Protein AF-A0A6A6YNK9-F1 (afdb_monomer)

Nearest PDB structures (foldseek):
  1wub-assembly1_A  TM=4.002E-01  e=3.371E+00  Thermus thermophilus

Foldseek 3Di:
DDDDDDDDDDDDDDDDDDDPPPVPPPPVDPDPPPDCPPPVVLVDDDDDDDDDDDDDPDDLQVVLVVVQPQQCCCVPPPQFVGKAQPDWFAADPVRDITRQKMKTWGDDPPDIDIFIWGWAWQHQVQPNPNKTKIKIWGAPEDDPDDCSRRVRSCVPVVDDDDPPPPPPPPVPPNTDMDMDIGHDDDDDPDPPDDPDDPPPDDDDDD

Mean predicted aligned error: 15.71 Å

pLDDT: mean 76.27, std 21.18, range [24.28, 98.06]

Solvent-accessible surface area (backbone atoms only — not comparable to full-atom values): 13699 Å² total; per-residue (Å²): 138,88,86,86,82,85,84,84,85,80,85,78,80,81,78,83,77,83,78,78,79,72,81,78,77,78,75,88,65,85,69,93,76,72,71,68,86,45,85,79,55,64,80,70,64,74,84,86,84,86,88,86,88,84,89,70,102,62,60,40,67,57,53,42,52,57,69,60,41,50,56,56,39,40,79,75,43,85,48,33,74,38,32,44,67,79,37,67,29,47,56,42,101,82,69,49,66,43,49,31,25,33,41,41,30,39,44,58,97,92,46,74,49,76,46,66,31,42,34,47,63,33,56,60,57,50,89,79,61,59,37,21,34,46,36,37,26,20,67,79,39,71,83,90,70,59,66,85,66,37,44,34,62,48,64,69,70,80,61,74,80,85,72,81,73,85,67,81,78,77,75,78,64,56,65,36,78,48,75,49,78,34,56,79,78,88,81,76,72,64,92,89,66,77,91,70,81,82,81,76,84,77,88,79,85,135

Secondary structure (DSSP, 8-state):
---PPPPPPPP-PPPPPPP--------SS--TT----STTTGGG-PPP--------SS-HHHHHHHHH-GGGHHHHSTTEEEEEEEEEPPP-TTS---EEEEEEEEEETTEEEEEEEEEEEE-TTGGG---EEEEEEEET----S-TTTSHHHHGGGSSS----------SS-SEEEEEEEE------PPTT--------------

Sequence (206 aa):
MKPLRPPPSVLRARLPHPHHLRNQRRTFLPNPFTHPSSPLAAAHAKPATLTVSRILPYAHTDLFNLIADVPSYAQFLPYCQSSTVTKWSAEDAHGKRWPSEATLVVGFGGVREGFQSKVYCVAPGAGNTGVGIVEAVSGKSRTRLGAELIRHHLWDSTSKTTPEVVEGDSGLLTHLLTRWTLRPFM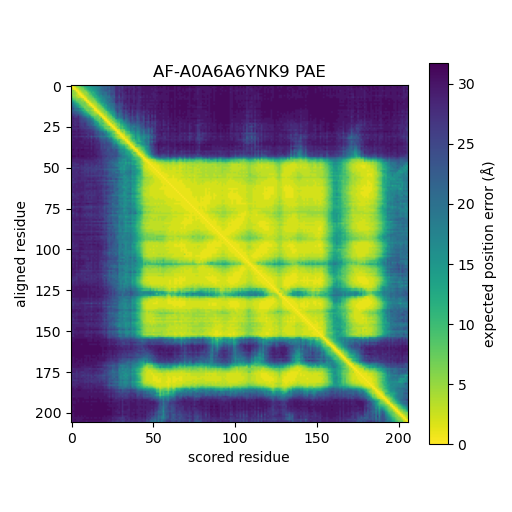FKPPPGKVPGRLLGVFWAEF

Structure (mmCIF, N/CA/C/O backbone):
data_AF-A0A6A6YNK9-F1
#
_entry.id   AF-A0A6A6YNK9-F1
#
loop_
_atom_site.group_PDB
_atom_site.id
_atom_site.type_symbol
_atom_site.label_atom_id
_atom_site.label_alt_id
_atom_site.label_comp_id
_atom_site.label_asym_id
_atom_site.label_entity_id
_atom_site.label_seq_id
_atom_site.pdbx_PDB_ins_code
_atom_site.Cartn_x
_atom_site.Cartn_y
_atom_site.Cartn_z
_atom_site.occupancy
_atom_site.B_iso_or_equiv
_atom_site.auth_seq_id
_atom_site.auth_comp_id
_atom_site.auth_asym_id
_atom_site.auth_atom_id
_atom_site.pdbx_PDB_model_num
ATOM 1 N N . MET A 1 1 ? 14.636 -53.039 98.069 1.00 45.59 1 MET A N 1
ATOM 2 C CA . MET A 1 1 ? 14.827 -51.595 97.802 1.00 45.59 1 MET A CA 1
ATOM 3 C C . MET A 1 1 ? 15.584 -51.446 96.484 1.00 45.59 1 MET A C 1
ATOM 5 O O . MET A 1 1 ? 16.687 -51.961 96.387 1.00 45.59 1 MET A O 1
ATOM 9 N N . LYS A 1 2 ? 14.971 -50.856 95.448 1.00 48.66 2 LYS A N 1
ATOM 10 C CA . LYS A 1 2 ? 15.631 -50.536 94.163 1.00 48.66 2 LYS A CA 1
ATOM 11 C C . LYS A 1 2 ? 16.248 -49.136 94.242 1.00 48.66 2 LYS A C 1
ATOM 13 O O . LYS A 1 2 ? 15.599 -48.247 94.786 1.00 48.66 2 LYS A O 1
ATOM 18 N N . PRO A 1 3 ? 17.390 -48.916 93.578 1.00 55.00 3 PRO A N 1
ATOM 19 C CA . PRO A 1 3 ? 17.515 -47.715 92.761 1.00 55.00 3 PRO A CA 1
ATOM 20 C C . PRO A 1 3 ? 17.849 -48.038 91.297 1.00 55.00 3 PRO A C 1
ATOM 22 O O . PRO A 1 3 ? 18.666 -48.901 90.981 1.00 55.00 3 PRO A O 1
ATOM 25 N N . LEU A 1 4 ? 17.148 -47.329 90.414 1.00 52.66 4 LEU A N 1
ATOM 26 C CA . LEU A 1 4 ? 17.216 -47.376 88.954 1.00 52.66 4 LEU A CA 1
ATOM 27 C C . LEU A 1 4 ? 18.421 -46.562 88.452 1.00 52.66 4 LEU A C 1
ATOM 29 O O . LEU A 1 4 ? 18.641 -45.448 88.922 1.00 52.66 4 LEU A O 1
ATOM 33 N N . ARG A 1 5 ? 19.166 -47.085 87.468 1.00 56.09 5 ARG A N 1
ATOM 34 C CA . ARG A 1 5 ? 20.152 -46.315 86.685 1.00 56.09 5 ARG A CA 1
ATOM 35 C C . ARG A 1 5 ? 19.554 -45.911 85.327 1.00 56.09 5 ARG A C 1
ATOM 37 O O . ARG A 1 5 ? 18.853 -46.732 84.734 1.00 56.09 5 ARG A O 1
ATOM 44 N N . PRO A 1 6 ? 19.819 -44.688 84.834 1.00 64.12 6 PRO A N 1
ATOM 45 C CA . PRO A 1 6 ? 19.252 -44.178 83.586 1.00 64.12 6 PRO A CA 1
ATOM 46 C C . PRO A 1 6 ? 19.991 -44.707 82.338 1.00 64.12 6 PRO A C 1
ATOM 48 O O . PRO A 1 6 ? 21.185 -45.009 82.423 1.00 64.12 6 PRO A O 1
ATOM 51 N N . PRO A 1 7 ? 19.318 -44.793 81.174 1.00 63.59 7 PRO A N 1
ATOM 52 C CA . PRO A 1 7 ? 19.962 -45.115 79.901 1.00 63.59 7 PRO A CA 1
ATOM 53 C C . PRO A 1 7 ? 20.705 -43.898 79.303 1.00 63.59 7 PRO A C 1
ATOM 55 O O . PRO A 1 7 ? 20.295 -42.758 79.537 1.00 63.59 7 PRO A O 1
ATOM 58 N N . PRO A 1 8 ? 21.781 -44.109 78.517 1.00 52.12 8 PRO A N 1
ATOM 59 C CA . PRO A 1 8 ? 22.530 -43.031 77.876 1.00 52.12 8 PRO A CA 1
ATOM 60 C C . PRO A 1 8 ? 21.852 -42.471 76.613 1.00 52.12 8 PRO A C 1
ATOM 62 O O . PRO A 1 8 ? 21.123 -43.155 75.896 1.00 52.12 8 PRO A O 1
ATOM 65 N N . SER A 1 9 ? 22.149 -41.193 76.368 1.00 57.72 9 SER A N 1
ATOM 66 C CA . SER A 1 9 ? 21.631 -40.302 75.329 1.00 57.72 9 SER A CA 1
ATOM 67 C C . SER A 1 9 ? 21.761 -40.818 73.895 1.00 57.72 9 SER A C 1
ATOM 69 O O . SER A 1 9 ? 22.842 -41.195 73.447 1.00 57.72 9 SER A O 1
ATOM 71 N N . VAL A 1 10 ? 20.673 -40.703 73.130 1.00 58.31 10 VAL A N 1
ATOM 72 C CA . VAL A 1 10 ? 20.663 -40.929 71.680 1.00 58.31 10 VAL A CA 1
ATOM 73 C C . VAL A 1 10 ? 21.010 -39.619 70.964 1.00 58.31 10 VAL A C 1
ATOM 75 O O . VAL A 1 10 ? 20.322 -38.608 71.118 1.00 58.31 10 VAL A O 1
ATOM 78 N N . LEU A 1 11 ? 22.087 -39.633 70.177 1.00 57.97 11 LEU A N 1
ATOM 79 C CA . LEU A 1 11 ? 22.481 -38.540 69.288 1.00 57.97 11 LEU A CA 1
ATOM 80 C C . LEU A 1 11 ? 21.433 -38.364 68.179 1.00 57.97 11 LEU A C 1
ATOM 82 O O . LEU A 1 11 ? 21.187 -39.257 67.370 1.00 57.97 11 LEU A O 1
ATOM 86 N N . ARG A 1 12 ? 20.809 -37.186 68.152 1.00 56.50 12 ARG A N 1
ATOM 87 C CA . ARG A 1 12 ? 19.776 -36.796 67.189 1.00 56.50 12 ARG A CA 1
ATOM 88 C C . ARG A 1 12 ? 20.432 -36.457 65.845 1.00 56.50 12 ARG A C 1
ATOM 90 O O . ARG A 1 12 ? 21.088 -35.424 65.720 1.00 56.50 12 ARG A O 1
ATOM 97 N N . ALA A 1 13 ? 20.255 -37.316 64.843 1.00 50.28 13 ALA A N 1
ATOM 98 C CA . ALA A 1 13 ? 20.666 -37.035 63.469 1.00 50.28 13 ALA A CA 1
ATOM 99 C C . ALA A 1 13 ? 19.871 -35.835 62.917 1.00 50.28 13 ALA A C 1
ATOM 101 O O . ALA A 1 13 ? 18.639 -35.810 62.972 1.00 50.28 13 ALA A O 1
ATOM 102 N N . ARG A 1 14 ? 20.579 -34.813 62.422 1.00 54.66 14 ARG A N 1
ATOM 103 C CA . ARG A 1 14 ? 19.974 -33.640 61.779 1.00 54.66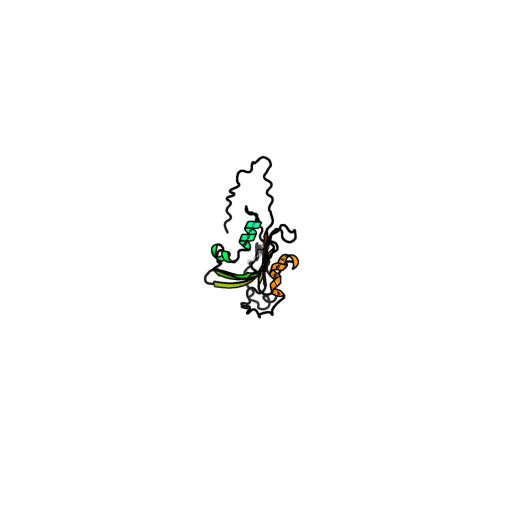 14 ARG A CA 1
ATOM 104 C C . ARG A 1 14 ? 19.522 -34.017 60.367 1.00 54.66 14 ARG A C 1
ATOM 106 O O . ARG A 1 14 ? 20.332 -34.460 59.561 1.00 54.66 14 ARG A O 1
ATOM 113 N N . LEU A 1 15 ? 18.236 -33.816 60.086 1.00 57.22 15 LEU A N 1
ATOM 114 C CA . LEU A 1 15 ? 17.656 -33.948 58.749 1.00 57.22 15 LEU A CA 1
ATOM 115 C C . LEU A 1 15 ? 18.246 -32.888 57.793 1.00 57.22 15 LEU A C 1
ATOM 117 O O . LEU A 1 15 ? 18.417 -31.735 58.205 1.00 57.22 15 LEU A O 1
ATOM 121 N N . PRO A 1 16 ? 18.547 -33.240 56.530 1.00 51.41 16 PRO A N 1
ATOM 122 C CA . PRO A 1 16 ? 18.954 -32.274 55.520 1.00 51.41 16 PRO A CA 1
ATOM 123 C C . PRO A 1 16 ? 17.784 -31.353 55.148 1.00 51.41 16 PRO A C 1
ATOM 125 O O . PRO A 1 16 ? 16.628 -31.766 55.071 1.00 51.41 16 PRO A O 1
ATOM 128 N N . HIS A 1 17 ? 18.112 -30.077 54.955 1.00 55.06 17 HIS A N 1
ATOM 129 C CA . HIS A 1 17 ? 17.168 -29.010 54.646 1.00 55.06 17 HIS A CA 1
ATOM 130 C C . HIS A 1 17 ? 16.515 -29.240 53.272 1.00 55.06 17 HIS A C 1
ATOM 132 O O . HIS A 1 17 ? 17.202 -29.679 52.346 1.00 55.06 17 HIS A O 1
ATOM 138 N N . PRO A 1 18 ? 15.224 -28.909 53.090 1.00 52.62 18 PRO A N 1
ATOM 139 C CA . PRO A 1 18 ? 14.593 -28.992 51.785 1.00 52.62 18 PRO A CA 1
ATOM 140 C C . PRO A 1 18 ? 15.226 -27.954 50.856 1.00 52.62 18 PRO A C 1
ATOM 142 O O . PRO A 1 18 ? 15.185 -26.748 51.106 1.00 52.62 18 PRO A O 1
ATOM 145 N N . HIS A 1 19 ? 15.823 -28.436 49.770 1.00 48.56 19 HIS A N 1
ATOM 146 C CA . HIS A 1 19 ? 16.243 -27.592 48.667 1.00 48.56 19 HIS A CA 1
ATOM 147 C C . HIS A 1 19 ? 15.011 -26.878 48.109 1.00 48.56 19 HIS A C 1
ATOM 149 O O . HIS A 1 19 ? 14.066 -27.508 47.636 1.00 48.56 19 HIS A O 1
ATOM 155 N N . HIS A 1 20 ? 15.029 -25.550 48.185 1.00 51.72 20 HIS A N 1
ATOM 156 C CA . HIS A 1 20 ? 14.080 -24.679 47.511 1.00 51.72 20 HIS A CA 1
ATOM 157 C C . HIS A 1 20 ? 14.045 -25.068 46.025 1.00 51.72 20 HIS A C 1
ATOM 159 O O . HIS A 1 20 ? 14.985 -24.776 45.282 1.00 51.72 20 HIS A O 1
ATOM 165 N N . LEU A 1 21 ? 12.965 -25.715 45.578 1.00 55.12 21 LEU A N 1
ATOM 166 C CA . LEU A 1 21 ? 12.641 -25.815 44.160 1.00 55.12 21 LEU A CA 1
ATOM 167 C C . LEU A 1 21 ? 12.322 -24.398 43.689 1.00 55.12 21 LEU A C 1
ATOM 169 O O . LEU A 1 21 ? 11.188 -23.923 43.736 1.00 55.12 21 LEU A O 1
ATOM 173 N N . ARG A 1 22 ? 13.370 -23.671 43.304 1.00 55.19 22 ARG A N 1
ATOM 174 C CA . ARG A 1 22 ? 13.259 -22.385 42.637 1.00 55.19 22 ARG A CA 1
ATOM 175 C C . ARG A 1 22 ? 12.597 -22.696 41.303 1.00 55.19 22 ARG A C 1
ATOM 177 O O . ARG A 1 22 ? 13.242 -23.229 40.406 1.00 55.19 22 ARG A O 1
ATOM 184 N N . ASN A 1 23 ? 11.293 -22.449 41.219 1.00 54.12 23 ASN A N 1
ATOM 185 C CA . ASN A 1 23 ? 10.522 -22.614 39.998 1.00 54.12 23 ASN A CA 1
ATOM 186 C C . ASN A 1 23 ? 11.104 -21.658 38.947 1.00 54.12 23 ASN A C 1
ATOM 188 O O . ASN A 1 23 ? 10.768 -20.474 38.896 1.00 54.12 23 ASN A O 1
ATOM 192 N N . GLN A 1 24 ? 12.071 -22.150 38.174 1.00 62.06 24 GLN A N 1
ATOM 193 C CA . GLN A 1 24 ? 12.705 -21.411 37.100 1.00 62.06 24 GLN A CA 1
ATOM 194 C C . GLN A 1 24 ? 11.732 -21.402 35.927 1.00 62.06 24 GLN A C 1
ATOM 196 O O . GLN A 1 24 ? 11.819 -22.193 34.990 1.00 62.06 24 GLN A O 1
ATOM 201 N N . ARG A 1 25 ? 10.767 -20.489 35.999 1.00 56.62 25 ARG A N 1
ATOM 202 C CA . ARG A 1 25 ? 9.815 -20.238 34.928 1.00 56.62 25 ARG A CA 1
ATOM 203 C C . ARG A 1 25 ? 10.559 -19.524 33.797 1.00 56.62 25 ARG A C 1
ATOM 205 O O . ARG A 1 25 ? 10.678 -18.304 33.794 1.00 56.62 25 ARG A O 1
ATOM 212 N N . ARG A 1 26 ? 11.120 -20.290 32.856 1.00 59.00 26 ARG A N 1
ATOM 213 C CA . ARG A 1 26 ? 11.655 -19.744 31.601 1.00 59.00 26 ARG A CA 1
ATOM 214 C C . ARG A 1 26 ? 10.487 -19.210 30.771 1.00 59.00 26 ARG A C 1
ATOM 216 O O . ARG A 1 26 ? 9.765 -19.975 30.140 1.00 59.00 26 ARG A O 1
ATOM 223 N N . THR A 1 27 ? 10.283 -17.899 30.787 1.00 52.38 27 THR A N 1
ATOM 224 C CA . THR A 1 27 ? 9.368 -17.207 29.874 1.00 52.38 27 THR A CA 1
ATOM 225 C C . THR A 1 27 ? 10.018 -17.158 28.494 1.00 52.38 27 THR A C 1
ATOM 227 O O . THR A 1 27 ? 10.878 -16.317 28.248 1.00 52.38 27 THR A O 1
ATOM 230 N N . PHE A 1 28 ? 9.667 -18.100 27.617 1.00 63.03 28 PHE A N 1
ATOM 231 C CA . PHE A 1 28 ? 10.292 -18.213 26.296 1.00 63.03 28 PHE A CA 1
ATOM 232 C C . PHE A 1 28 ? 9.816 -17.179 25.267 1.00 63.03 28 PHE A C 1
ATOM 234 O O . PHE A 1 28 ? 10.494 -17.022 24.264 1.00 63.03 28 PHE A O 1
ATOM 241 N N . LEU A 1 29 ? 8.746 -16.419 25.522 1.00 55.97 29 LEU A N 1
ATOM 242 C CA . LEU A 1 29 ? 8.379 -15.203 24.782 1.00 55.97 29 LEU A CA 1
ATOM 243 C C . LEU A 1 29 ? 7.616 -14.261 25.740 1.00 55.97 29 LEU A C 1
ATOM 245 O O . LEU A 1 29 ? 6.785 -14.755 26.510 1.00 55.97 29 LEU A O 1
ATOM 249 N N . PRO A 1 30 ? 7.872 -12.938 25.754 1.00 54.69 30 PRO A N 1
ATOM 250 C CA . PRO A 1 30 ? 7.045 -12.001 26.509 1.00 54.69 30 PRO A CA 1
ATOM 251 C C . PRO A 1 30 ? 5.648 -11.917 25.878 1.00 54.69 30 PRO A C 1
ATOM 253 O O . PRO A 1 30 ? 5.509 -11.838 24.660 1.00 54.69 30 PRO A O 1
ATOM 256 N N . ASN A 1 31 ? 4.613 -11.954 26.718 1.00 52.44 31 ASN A N 1
ATOM 257 C CA . ASN A 1 31 ? 3.215 -11.882 26.302 1.00 52.44 31 ASN A CA 1
ATOM 258 C C . ASN A 1 31 ? 2.919 -10.506 25.657 1.00 52.44 31 ASN A C 1
ATOM 260 O O . ASN A 1 31 ? 3.019 -9.494 26.362 1.00 52.44 31 ASN A O 1
ATOM 264 N N . PRO A 1 32 ? 2.534 -10.431 24.365 1.00 55.94 32 PRO A N 1
ATOM 265 C CA . PRO A 1 32 ? 2.229 -9.160 23.699 1.00 55.94 32 PRO A CA 1
ATOM 266 C C . PRO A 1 32 ? 0.947 -8.498 24.233 1.00 55.94 32 PRO A C 1
ATOM 268 O O . PRO A 1 32 ? 0.708 -7.328 23.957 1.00 55.94 32 PRO A O 1
ATOM 271 N N . PHE A 1 33 ? 0.161 -9.215 25.044 1.00 53.09 33 PHE A N 1
ATOM 272 C CA . PHE A 1 33 ? -1.062 -8.731 25.691 1.00 53.09 33 PHE A CA 1
ATOM 273 C C . PHE A 1 33 ? -0.859 -8.395 27.175 1.00 53.09 33 PHE A C 1
ATOM 275 O O . PHE A 1 33 ? -1.772 -8.534 27.983 1.00 53.09 33 PHE A O 1
ATOM 282 N N . THR A 1 34 ? 0.343 -7.985 27.591 1.00 50.53 34 THR A N 1
ATOM 283 C CA . THR A 1 34 ? 0.523 -7.451 28.951 1.00 50.53 34 THR A CA 1
ATOM 284 C C . THR A 1 34 ? -0.159 -6.079 29.010 1.00 50.53 34 THR A C 1
ATOM 286 O O . THR A 1 34 ? 0.410 -5.071 28.601 1.00 50.53 34 THR A O 1
ATOM 289 N N . HIS A 1 35 ? -1.431 -6.078 29.410 1.00 48.38 35 HIS A N 1
ATOM 290 C CA . HIS A 1 35 ? -2.331 -4.934 29.310 1.00 48.38 35 HIS A CA 1
ATOM 291 C C . HIS A 1 35 ? -1.872 -3.735 30.170 1.00 48.38 35 HIS A C 1
ATOM 293 O O . HIS A 1 35 ? -1.487 -3.912 31.328 1.00 48.38 35 HIS A O 1
ATOM 299 N N . PRO A 1 36 ? -1.968 -2.500 29.644 1.00 47.38 36 PRO A N 1
ATOM 300 C CA . PRO A 1 36 ? -1.569 -1.262 30.304 1.00 47.38 36 PRO A CA 1
ATOM 301 C C . PRO A 1 36 ? -2.679 -0.733 31.227 1.00 47.38 36 PRO A C 1
ATOM 303 O O . PRO A 1 36 ? -3.107 0.408 31.101 1.00 47.38 36 PRO A O 1
ATOM 306 N N . SER A 1 37 ? -3.165 -1.525 32.184 1.00 49.97 37 SER A N 1
ATOM 307 C CA . SER A 1 37 ? -4.159 -1.029 33.154 1.00 49.97 37 SER A CA 1
ATOM 308 C C . SER A 1 37 ? -3.561 -0.096 34.221 1.00 49.97 37 SER A C 1
ATOM 310 O O . SER A 1 37 ? -4.227 0.224 35.202 1.00 49.97 37 SER A O 1
ATOM 312 N N . SER A 1 38 ? -2.314 0.356 34.044 1.00 48.34 38 SER A N 1
ATOM 313 C CA . SER A 1 38 ? -1.767 1.491 34.782 1.00 48.34 38 SER A CA 1
ATOM 314 C C . SER A 1 38 ? -1.808 2.732 33.882 1.00 48.34 38 SER A C 1
ATOM 316 O O . SER A 1 38 ? -1.063 2.781 32.895 1.00 48.34 38 SER A O 1
ATOM 318 N N . PRO A 1 39 ? -2.621 3.754 34.210 1.00 51.44 39 PRO A N 1
ATOM 319 C CA . PRO A 1 39 ? -2.748 4.977 33.411 1.00 51.44 39 PRO A CA 1
ATOM 320 C C . PRO A 1 39 ? -1.434 5.772 33.283 1.00 51.44 39 PRO A C 1
ATOM 322 O O . PRO A 1 39 ? -1.337 6.668 32.453 1.00 51.44 39 PRO A O 1
ATOM 325 N N . LEU A 1 40 ? -0.393 5.418 34.047 1.00 48.03 40 LEU A N 1
ATOM 326 C CA . LEU A 1 40 ? 0.936 6.035 33.975 1.00 48.03 40 LEU A CA 1
ATOM 327 C C . LEU A 1 40 ? 1.907 5.329 33.005 1.00 48.03 40 LEU A C 1
ATOM 329 O O . LEU A 1 40 ? 2.912 5.923 32.622 1.00 48.03 40 LEU A O 1
ATOM 333 N N . ALA A 1 41 ? 1.624 4.091 32.576 1.00 47.50 41 ALA A N 1
ATOM 334 C CA . ALA A 1 41 ? 2.489 3.337 31.656 1.00 47.50 41 ALA A CA 1
ATOM 335 C C . ALA A 1 41 ? 2.108 3.522 30.173 1.00 47.50 41 ALA A C 1
ATOM 337 O O . ALA A 1 41 ? 2.973 3.453 29.300 1.00 47.50 41 ALA A O 1
ATOM 338 N N . ALA A 1 42 ? 0.832 3.801 29.885 1.00 49.78 42 ALA A N 1
ATOM 339 C CA . ALA A 1 42 ? 0.339 4.036 28.524 1.00 49.78 42 ALA A CA 1
ATOM 340 C C . ALA A 1 42 ? 0.877 5.340 27.902 1.00 49.78 42 ALA A C 1
ATOM 342 O O . ALA A 1 42 ? 1.015 5.430 26.686 1.00 49.78 42 ALA A O 1
ATOM 343 N N . ALA A 1 43 ? 1.246 6.326 28.728 1.00 50.97 43 ALA A N 1
ATOM 344 C CA . ALA A 1 43 ? 1.727 7.627 28.263 1.00 50.97 43 ALA A CA 1
ATOM 345 C C . ALA A 1 43 ? 3.137 7.599 27.626 1.00 50.97 43 ALA A C 1
ATOM 347 O O . ALA A 1 43 ? 3.519 8.563 26.972 1.00 50.97 43 ALA A O 1
ATOM 348 N N . HIS A 1 44 ? 3.911 6.514 27.797 1.00 51.78 44 HIS A N 1
ATOM 349 C CA . HIS A 1 44 ? 5.320 6.435 27.364 1.00 51.78 44 HIS A CA 1
ATOM 350 C C . HIS A 1 44 ? 5.700 5.111 26.678 1.00 51.78 44 HIS A C 1
ATOM 352 O O . HIS A 1 44 ? 6.882 4.771 26.582 1.00 51.78 44 HIS A O 1
ATOM 358 N N . ALA A 1 45 ? 4.728 4.334 26.196 1.00 65.19 45 ALA A N 1
ATOM 359 C CA . ALA A 1 45 ? 5.034 3.092 25.498 1.00 65.19 45 ALA A CA 1
ATOM 360 C C . ALA A 1 45 ? 5.740 3.390 24.160 1.00 65.19 45 ALA A C 1
ATOM 362 O O . ALA A 1 45 ? 5.175 3.999 23.253 1.00 65.19 45 ALA A O 1
ATOM 363 N N . LYS A 1 46 ? 7.002 2.958 24.039 1.00 77.12 46 LYS A N 1
ATOM 364 C CA . LYS A 1 46 ? 7.766 3.023 22.785 1.00 77.12 46 LYS A CA 1
ATOM 365 C C . LYS A 1 46 ? 6.988 2.297 21.670 1.00 77.12 46 LYS A C 1
ATOM 367 O O . LYS A 1 46 ? 6.537 1.177 21.915 1.00 77.12 46 LYS A O 1
ATOM 372 N N . PRO A 1 47 ? 6.895 2.857 20.447 1.00 82.06 47 PRO A N 1
ATOM 373 C CA . PRO A 1 47 ? 6.234 2.186 19.332 1.00 82.06 47 PRO A CA 1
ATOM 374 C C . PRO A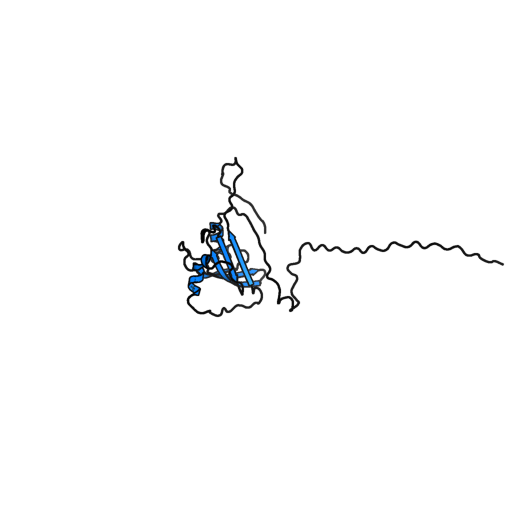 1 47 ? 6.813 0.790 19.076 1.00 82.06 47 PRO A C 1
ATOM 376 O O . PRO A 1 47 ? 8.031 0.627 18.929 1.00 82.06 47 PRO A O 1
ATOM 379 N N . ALA A 1 48 ? 5.943 -0.217 19.006 1.00 87.62 48 ALA A N 1
ATOM 380 C CA . ALA A 1 48 ? 6.333 -1.569 18.626 1.00 87.62 48 ALA A CA 1
ATOM 381 C C . ALA A 1 48 ? 6.760 -1.600 17.148 1.00 87.62 48 ALA A C 1
ATOM 383 O O . ALA A 1 48 ? 6.173 -0.927 16.305 1.00 87.62 48 ALA A O 1
ATOM 384 N N . THR A 1 49 ? 7.802 -2.369 16.821 1.00 90.19 49 THR A N 1
ATOM 385 C CA . THR A 1 49 ? 8.292 -2.534 15.441 1.00 90.19 49 THR A CA 1
ATOM 386 C C . THR A 1 49 ? 8.371 -4.016 15.105 1.00 90.19 49 THR A C 1
ATOM 388 O O . THR A 1 49 ? 9.045 -4.770 15.803 1.00 90.19 49 THR A O 1
ATOM 391 N N . LEU A 1 50 ? 7.706 -4.418 14.022 1.00 95.38 50 LEU A N 1
ATOM 392 C CA . LEU A 1 50 ? 7.714 -5.780 13.490 1.00 95.38 50 LEU A CA 1
ATOM 393 C C . LEU A 1 50 ? 8.302 -5.759 12.077 1.00 95.38 50 LEU A C 1
ATOM 395 O O . LEU A 1 50 ? 8.052 -4.833 11.310 1.00 95.38 50 LEU A O 1
ATOM 399 N N . THR A 1 51 ? 9.126 -6.748 11.733 1.00 94.75 51 THR A N 1
ATOM 400 C CA . THR A 1 51 ? 9.770 -6.846 10.414 1.00 94.75 51 THR A CA 1
ATOM 401 C C . THR A 1 51 ? 9.717 -8.285 9.926 1.00 94.75 51 THR A C 1
ATOM 403 O O . THR A 1 51 ? 10.093 -9.201 10.653 1.00 94.75 51 THR A O 1
ATOM 406 N N . VAL A 1 52 ? 9.274 -8.476 8.683 1.00 96.81 52 VAL A N 1
ATOM 407 C CA . VAL A 1 52 ? 9.196 -9.783 8.024 1.00 96.81 52 VAL A CA 1
ATOM 408 C C . VAL A 1 52 ? 9.809 -9.673 6.634 1.00 96.81 52 VAL A C 1
ATOM 410 O O . VAL A 1 52 ? 9.597 -8.688 5.932 1.00 96.81 52 VAL A O 1
ATOM 413 N N . SER A 1 53 ? 10.550 -10.707 6.240 1.00 94.81 53 SER A N 1
ATOM 414 C CA . SER A 1 53 ? 11.160 -10.823 4.915 1.00 94.81 53 SER A CA 1
ATOM 415 C C . SER A 1 53 ? 10.809 -12.170 4.295 1.00 94.81 53 SER A C 1
ATOM 417 O O . SER A 1 53 ? 10.836 -13.206 4.972 1.00 94.81 53 SER A O 1
ATOM 419 N N . ARG A 1 54 ? 10.488 -12.156 3.000 1.00 95.06 54 ARG A N 1
ATOM 420 C CA . ARG A 1 54 ? 10.162 -13.341 2.198 1.00 95.06 54 ARG A CA 1
ATOM 421 C C . ARG A 1 54 ? 10.748 -13.202 0.795 1.00 95.06 54 ARG A C 1
ATOM 423 O O . ARG A 1 54 ? 10.908 -12.092 0.295 1.00 95.06 54 ARG A O 1
ATOM 430 N N . ILE A 1 55 ? 11.068 -14.339 0.184 1.00 94.62 55 ILE A N 1
ATOM 431 C CA . ILE A 1 55 ? 11.429 -14.442 -1.232 1.00 94.62 55 ILE A CA 1
ATOM 432 C C . ILE A 1 55 ? 10.222 -15.049 -1.934 1.00 94.62 55 ILE A C 1
ATOM 434 O O . ILE A 1 55 ? 9.721 -16.082 -1.496 1.00 94.62 55 ILE A O 1
ATOM 438 N N . LEU A 1 56 ? 9.751 -14.394 -2.991 1.00 94.19 56 LEU A N 1
ATOM 439 C CA . LEU A 1 56 ? 8.569 -14.804 -3.740 1.00 94.19 56 LEU A CA 1
ATOM 440 C C . LEU A 1 56 ? 8.944 -15.059 -5.207 1.00 94.19 56 LEU A C 1
ATOM 442 O O . LEU A 1 56 ? 9.816 -14.363 -5.731 1.00 94.19 56 LEU A O 1
ATOM 446 N N . PRO A 1 57 ? 8.290 -16.015 -5.889 1.00 93.75 57 PRO A N 1
ATOM 447 C CA . PRO A 1 57 ? 8.566 -16.355 -7.285 1.00 93.75 57 PRO A CA 1
ATOM 448 C C . PRO A 1 57 ? 7.887 -15.385 -8.275 1.00 93.75 57 PRO A C 1
ATOM 450 O O . PRO A 1 57 ? 7.372 -15.808 -9.304 1.00 93.75 57 PRO A O 1
ATOM 453 N N . TYR A 1 58 ? 7.871 -14.087 -7.967 1.00 93.62 58 TYR A N 1
ATOM 454 C CA . TYR A 1 58 ? 7.235 -13.049 -8.783 1.00 93.62 58 TYR A CA 1
ATOM 455 C C . TYR A 1 58 ? 8.197 -11.889 -9.023 1.00 93.62 58 TYR A C 1
ATOM 457 O O . TYR A 1 58 ? 9.079 -11.617 -8.201 1.00 93.62 58 TYR A O 1
ATOM 465 N N . ALA A 1 59 ? 8.024 -11.178 -10.139 1.00 92.69 59 ALA A N 1
ATOM 466 C CA . ALA A 1 59 ? 8.795 -9.973 -10.389 1.00 92.69 59 ALA A CA 1
ATOM 467 C C . ALA A 1 59 ? 8.465 -8.917 -9.324 1.00 92.69 59 ALA A C 1
ATOM 469 O O . ALA A 1 59 ? 7.306 -8.650 -9.008 1.00 92.69 59 ALA A O 1
ATOM 470 N N . HIS A 1 60 ? 9.502 -8.294 -8.768 1.00 94.12 60 HIS A N 1
ATOM 471 C CA . HIS A 1 60 ? 9.340 -7.266 -7.738 1.00 94.12 60 HIS A CA 1
ATOM 472 C C . HIS A 1 60 ? 8.512 -6.056 -8.221 1.00 94.12 60 HIS A C 1
ATOM 474 O O . HIS A 1 60 ? 7.851 -5.422 -7.404 1.00 94.12 60 HIS A O 1
ATOM 480 N N . THR A 1 61 ? 8.512 -5.760 -9.528 1.00 93.88 61 THR A N 1
ATOM 481 C CA . THR A 1 61 ? 7.660 -4.741 -10.165 1.00 93.88 61 THR A CA 1
ATOM 482 C C . THR A 1 61 ? 6.180 -5.099 -10.101 1.00 93.88 61 THR A C 1
ATOM 484 O O . THR A 1 61 ? 5.356 -4.233 -9.822 1.00 93.88 61 THR A O 1
ATOM 487 N N . ASP A 1 62 ? 5.838 -6.370 -10.304 1.00 95.44 62 ASP A N 1
ATOM 488 C CA . ASP A 1 62 ? 4.449 -6.838 -10.283 1.00 95.44 62 ASP A CA 1
ATOM 489 C C . ASP A 1 62 ? 3.917 -6.839 -8.852 1.00 95.44 62 ASP A C 1
ATOM 491 O O . ASP A 1 62 ? 2.830 -6.333 -8.588 1.00 95.44 62 ASP A O 1
ATOM 495 N N . LEU A 1 63 ? 4.734 -7.310 -7.905 1.00 96.44 63 LEU A N 1
ATOM 496 C CA . LEU A 1 63 ? 4.427 -7.223 -6.478 1.00 96.44 63 LEU A CA 1
ATOM 497 C C . LEU A 1 63 ? 4.282 -5.769 -6.017 1.00 96.44 63 LEU A C 1
ATOM 499 O O . LEU A 1 63 ? 3.386 -5.462 -5.238 1.00 96.44 63 LEU A O 1
ATOM 503 N N . PHE A 1 64 ? 5.134 -4.866 -6.506 1.00 97.12 64 PHE A N 1
ATOM 504 C CA . PHE A 1 64 ? 5.018 -3.441 -6.215 1.00 97.12 64 PHE A CA 1
ATOM 505 C C . PHE A 1 64 ? 3.695 -2.872 -6.729 1.00 97.12 64 PHE A C 1
ATOM 507 O O . PHE A 1 64 ? 3.000 -2.197 -5.978 1.00 97.12 64 PHE A O 1
ATOM 514 N N . ASN A 1 65 ? 3.321 -3.179 -7.974 1.00 96.56 65 ASN A N 1
ATOM 515 C CA . ASN A 1 65 ? 2.049 -2.741 -8.545 1.00 96.56 65 ASN A CA 1
ATOM 516 C C . ASN A 1 65 ? 0.849 -3.301 -7.768 1.00 96.56 65 ASN A C 1
ATOM 518 O O . ASN A 1 65 ? -0.089 -2.554 -7.522 1.00 96.56 65 ASN A O 1
ATOM 522 N N . LEU A 1 66 ? 0.904 -4.565 -7.337 1.00 97.19 66 LEU A N 1
ATOM 523 C CA . LEU A 1 66 ? -0.133 -5.185 -6.510 1.00 97.19 66 LEU A CA 1
ATOM 524 C C . LEU A 1 66 ? -0.277 -4.492 -5.147 1.00 97.19 66 LEU A C 1
ATOM 526 O O . LEU A 1 66 ? -1.387 -4.207 -4.716 1.00 97.19 66 LEU A O 1
ATOM 530 N N . ILE A 1 67 ? 0.836 -4.203 -4.468 1.00 97.25 67 ILE A N 1
ATOM 531 C CA . ILE A 1 67 ? 0.833 -3.523 -3.159 1.00 97.25 67 ILE A CA 1
ATOM 532 C C . ILE A 1 67 ? 0.431 -2.045 -3.301 1.00 97.25 67 ILE A C 1
ATOM 534 O O . ILE A 1 67 ? -0.161 -1.455 -2.404 1.00 97.25 67 ILE A O 1
ATOM 538 N N . ALA A 1 68 ? 0.752 -1.404 -4.420 1.00 97.50 68 ALA A N 1
ATOM 539 C CA . ALA A 1 68 ? 0.324 -0.034 -4.677 1.00 97.50 68 ALA A CA 1
ATOM 540 C C . ALA A 1 68 ? -1.160 0.060 -5.083 1.00 97.50 68 ALA A C 1
ATOM 542 O O . ALA A 1 68 ? -1.747 1.137 -4.981 1.00 97.50 68 ALA A O 1
ATOM 543 N N . ASP A 1 69 ? -1.780 -1.039 -5.521 1.00 97.56 69 ASP A N 1
ATOM 544 C CA . ASP A 1 69 ? -3.193 -1.100 -5.901 1.00 97.56 69 ASP A CA 1
ATOM 545 C C . ASP A 1 69 ? -4.109 -1.266 -4.679 1.00 97.56 69 ASP A C 1
ATOM 547 O O . ASP A 1 69 ? -4.782 -2.278 -4.469 1.00 97.56 69 ASP A O 1
ATOM 551 N N . VAL A 1 70 ? -4.120 -0.224 -3.846 1.00 97.69 70 VAL A N 1
ATOM 552 C CA . VAL A 1 70 ? -4.925 -0.152 -2.623 1.00 97.69 70 VAL A CA 1
ATOM 553 C C . VAL A 1 70 ? -6.412 -0.464 -2.874 1.00 97.69 70 VAL A C 1
ATOM 555 O O . VAL A 1 70 ? -6.949 -1.272 -2.116 1.00 97.69 70 VAL A O 1
ATOM 558 N N . PRO A 1 71 ? -7.104 0.070 -3.906 1.00 97.44 71 PRO A N 1
ATOM 559 C CA . PRO A 1 71 ? -8.530 -0.209 -4.133 1.00 97.44 71 PRO A CA 1
ATOM 560 C C . PRO A 1 71 ? -8.893 -1.700 -4.223 1.00 97.44 71 PRO A C 1
ATOM 562 O O . PRO A 1 71 ? -9.989 -2.099 -3.831 1.00 97.44 71 PRO A O 1
ATOM 565 N N . SER A 1 72 ? -7.970 -2.539 -4.694 1.00 97.62 72 SER A N 1
ATOM 566 C CA . SER A 1 72 ? -8.202 -3.975 -4.866 1.00 97.62 72 SER A CA 1
ATOM 567 C C . SER A 1 72 ? -8.097 -4.779 -3.567 1.00 97.62 72 SER A C 1
ATOM 569 O O . SER A 1 72 ? -8.507 -5.937 -3.533 1.00 97.62 72 SER A O 1
ATOM 571 N N . TYR A 1 73 ? -7.604 -4.195 -2.470 1.00 97.69 73 TYR A N 1
ATOM 572 C CA . TYR A 1 73 ? -7.325 -4.917 -1.219 1.00 97.69 73 TYR A CA 1
ATOM 573 C C . TYR A 1 73 ? -8.538 -5.646 -0.634 1.00 97.69 73 TYR A C 1
ATOM 575 O O . TYR A 1 73 ? -8.395 -6.771 -0.159 1.00 97.69 73 TYR A O 1
ATOM 583 N N . ALA A 1 74 ? -9.736 -5.061 -0.722 1.00 96.94 74 ALA A N 1
ATOM 584 C CA . ALA A 1 74 ? -10.963 -5.686 -0.217 1.00 96.94 74 ALA A CA 1
ATOM 585 C C . ALA A 1 74 ? -11.340 -6.982 -0.965 1.00 96.94 74 ALA A C 1
ATOM 587 O O . ALA A 1 74 ? -12.153 -7.763 -0.479 1.00 96.94 74 ALA A O 1
ATOM 588 N N . GLN A 1 75 ? -10.757 -7.225 -2.143 1.00 97.56 75 GLN A N 1
ATOM 589 C CA . GLN A 1 75 ? -11.019 -8.421 -2.942 1.00 97.56 75 GLN A CA 1
ATOM 590 C C . GLN A 1 75 ? -10.192 -9.629 -2.484 1.00 97.56 75 GLN A C 1
ATOM 592 O O . GLN A 1 75 ? -10.602 -10.762 -2.722 1.00 97.56 75 GLN A O 1
ATOM 597 N N . PHE A 1 76 ? -9.027 -9.409 -1.860 1.00 96.06 76 PHE A N 1
ATOM 598 C CA . PHE A 1 76 ? -8.065 -10.488 -1.602 1.00 96.06 76 PHE A CA 1
ATOM 599 C C . PHE A 1 76 ? -7.464 -10.511 -0.193 1.00 96.06 76 PHE A C 1
ATOM 601 O O . PHE A 1 76 ? -6.940 -11.550 0.209 1.00 96.06 76 PHE A O 1
ATOM 608 N N . LEU A 1 77 ? -7.506 -9.414 0.569 1.00 95.31 77 LEU A N 1
ATOM 609 C CA . LEU A 1 77 ? -7.012 -9.409 1.944 1.00 95.31 77 LEU A CA 1
ATOM 610 C C . LEU A 1 77 ? -8.097 -9.913 2.901 1.00 95.31 77 LEU A C 1
ATOM 612 O O . LEU A 1 77 ? -9.170 -9.306 2.984 1.00 95.31 77 LEU A O 1
ATOM 616 N N . PRO A 1 78 ? -7.817 -10.960 3.697 1.00 94.19 78 PRO A N 1
ATOM 617 C CA . PRO A 1 78 ? -8.699 -11.344 4.786 1.00 94.19 78 PRO A CA 1
ATOM 618 C C . PRO A 1 78 ? -8.961 -10.150 5.707 1.00 94.19 78 PRO A C 1
ATOM 620 O O . PRO A 1 78 ? -8.054 -9.371 6.001 1.00 94.19 78 PRO A O 1
ATOM 623 N N . TYR A 1 79 ? -10.203 -10.022 6.174 1.00 94.81 79 TYR A N 1
ATOM 624 C CA . TYR A 1 79 ? -10.644 -8.984 7.117 1.00 94.81 79 TYR A CA 1
ATOM 625 C C . TYR A 1 79 ? -10.654 -7.544 6.578 1.00 94.81 79 TYR A C 1
ATOM 627 O O . TYR A 1 79 ? -11.153 -6.660 7.275 1.00 94.81 79 TYR A O 1
ATOM 635 N N . CYS A 1 80 ? -10.181 -7.287 5.353 1.00 95.88 80 CYS A N 1
ATOM 636 C CA . CY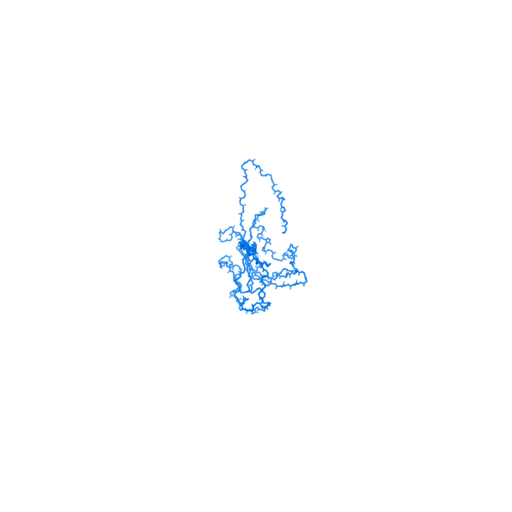S A 1 80 ? -10.353 -5.995 4.692 1.00 95.88 80 CYS A CA 1
ATOM 637 C C . CYS A 1 80 ? -11.781 -5.895 4.145 1.00 95.88 80 CYS A C 1
ATOM 639 O O . CYS A 1 80 ? -12.147 -6.564 3.185 1.00 95.88 80 CYS A O 1
ATOM 641 N N . GLN A 1 81 ? -12.609 -5.079 4.789 1.00 95.88 81 GLN A N 1
ATOM 642 C CA . GLN A 1 81 ? -14.018 -4.912 4.438 1.00 95.88 81 GLN A CA 1
ATOM 643 C C . GLN A 1 81 ? -14.226 -3.832 3.378 1.00 95.88 81 GLN A C 1
ATOM 645 O O . GLN A 1 81 ? -15.146 -3.931 2.570 1.00 95.88 81 GLN A O 1
ATOM 650 N N . SER A 1 82 ? -13.396 -2.789 3.389 1.00 97.06 82 SER A N 1
ATOM 651 C CA . SER A 1 82 ? -13.332 -1.804 2.315 1.00 97.06 82 SER A CA 1
ATOM 652 C C . SER A 1 82 ? -11.928 -1.226 2.191 1.00 97.06 82 SER A C 1
ATOM 654 O O . SER A 1 82 ? -11.168 -1.168 3.162 1.00 97.06 82 SER A O 1
ATOM 656 N N . SER A 1 83 ? -11.593 -0.806 0.976 1.00 97.75 83 SER A N 1
ATOM 657 C CA . SER A 1 83 ? -10.332 -0.158 0.658 1.00 97.75 83 SER A CA 1
ATOM 658 C C . SER A 1 83 ? -10.557 0.865 -0.445 1.00 97.75 83 SER A C 1
ATOM 660 O O . SER A 1 83 ? -10.929 0.505 -1.560 1.00 97.75 83 SER A O 1
ATOM 662 N N . THR A 1 84 ? -10.365 2.143 -0.130 1.00 98.06 84 THR A N 1
ATOM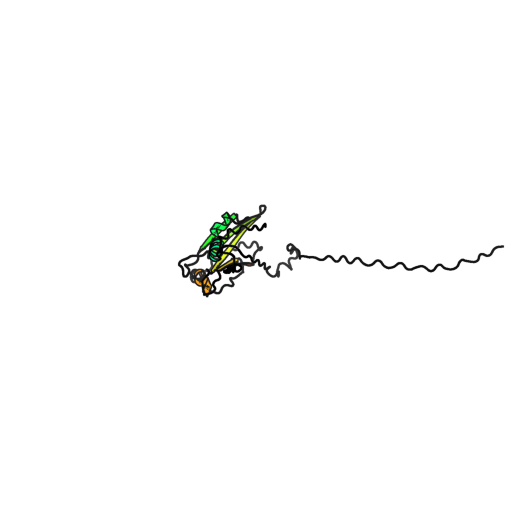 663 C CA . THR A 1 84 ? -10.713 3.243 -1.035 1.00 98.06 84 THR A CA 1
ATOM 664 C C . THR A 1 84 ? -9.603 4.277 -1.054 1.00 98.06 84 THR A C 1
ATOM 666 O O . THR A 1 84 ? -9.192 4.768 -0.007 1.00 98.06 84 THR A O 1
ATOM 669 N N . VAL A 1 85 ? -9.151 4.659 -2.247 1.00 97.94 85 VAL A N 1
ATOM 670 C CA . VAL A 1 85 ? -8.220 5.781 -2.427 1.00 97.94 85 VAL A CA 1
ATOM 671 C C . VAL A 1 85 ? -9.019 7.077 -2.490 1.00 97.94 85 VAL A C 1
ATOM 673 O O . VAL A 1 85 ? -9.895 7.229 -3.340 1.00 97.94 85 VAL A O 1
ATOM 676 N N . THR A 1 86 ? -8.717 8.012 -1.596 1.00 96.94 86 THR A N 1
ATOM 677 C CA . THR A 1 86 ? -9.390 9.315 -1.497 1.00 96.94 86 THR A CA 1
ATOM 678 C C . THR A 1 86 ? -8.622 10.412 -2.225 1.00 96.94 86 THR A C 1
ATOM 680 O O . THR A 1 86 ? -9.226 11.361 -2.723 1.00 96.94 86 THR A O 1
ATOM 683 N N . LYS A 1 87 ? -7.296 10.274 -2.340 1.00 96.50 87 LYS A N 1
ATOM 684 C CA . LYS A 1 87 ? -6.437 11.215 -3.061 1.00 96.50 87 LYS A CA 1
ATOM 685 C C . LYS A 1 87 ? -5.385 10.476 -3.871 1.00 96.50 87 LYS A C 1
ATOM 687 O O . LYS A 1 87 ? -4.779 9.521 -3.396 1.00 96.50 87 LYS A O 1
ATOM 692 N N . TRP A 1 88 ? -5.120 10.983 -5.067 1.00 96.25 88 TRP A N 1
ATOM 693 C CA . TRP A 1 88 ? -4.100 10.474 -5.979 1.00 96.25 88 TRP A CA 1
ATOM 694 C C . TRP A 1 88 ? -2.974 11.495 -6.142 1.00 96.25 88 TRP A C 1
ATOM 696 O O . TRP A 1 88 ? -3.205 12.702 -6.062 1.00 96.25 88 TRP A O 1
ATOM 706 N N . SER A 1 89 ? -1.761 11.018 -6.388 1.00 95.38 89 SER A N 1
ATOM 707 C CA . SER A 1 89 ? -0.587 11.837 -6.675 1.00 95.38 89 SER A CA 1
ATOM 708 C C . SER A 1 89 ? -0.715 12.562 -8.019 1.00 95.38 89 SER A C 1
ATOM 710 O O . SER A 1 89 ? -1.610 12.273 -8.828 1.00 95.38 89 SER A O 1
ATOM 712 N N . ALA A 1 90 ? 0.214 13.482 -8.276 1.00 94.94 90 ALA A N 1
ATOM 713 C CA . ALA A 1 90 ? 0.541 13.874 -9.641 1.00 94.94 90 ALA A CA 1
ATOM 714 C C . ALA A 1 90 ? 1.159 12.684 -10.393 1.00 94.94 90 ALA A C 1
ATOM 716 O O . ALA A 1 90 ? 1.526 11.669 -9.789 1.00 94.94 90 ALA A O 1
ATOM 717 N N . GLU A 1 91 ? 1.255 12.804 -11.709 1.00 94.00 91 GLU A N 1
ATOM 718 C CA . GLU A 1 91 ? 1.952 11.817 -12.526 1.00 94.00 91 GLU A CA 1
ATOM 719 C C . GLU A 1 91 ? 3.438 11.759 -12.153 1.00 94.00 91 GLU A C 1
ATOM 721 O O . GLU A 1 91 ? 4.078 12.776 -11.869 1.00 94.00 91 GLU A O 1
ATOM 726 N N . ASP A 1 92 ? 3.978 10.547 -12.101 1.00 90.31 92 ASP A N 1
ATOM 727 C CA . ASP A 1 92 ? 5.406 10.318 -11.960 1.00 90.31 92 ASP A CA 1
ATOM 728 C C . ASP A 1 92 ? 6.145 10.533 -13.294 1.00 90.31 92 ASP A C 1
ATOM 730 O O . ASP A 1 92 ? 5.568 10.929 -14.307 1.00 90.31 92 ASP A O 1
ATOM 734 N N . ALA A 1 93 ? 7.451 10.252 -13.310 1.00 86.69 93 ALA A N 1
ATOM 735 C CA . ALA A 1 93 ? 8.279 10.390 -14.511 1.00 86.69 93 ALA A CA 1
ATOM 736 C C . ALA A 1 93 ? 7.839 9.495 -15.691 1.00 86.69 93 ALA A C 1
ATOM 738 O O . ALA A 1 93 ? 8.307 9.691 -16.811 1.00 86.69 93 ALA A O 1
ATOM 739 N N . HIS A 1 94 ? 6.964 8.516 -15.451 1.00 87.00 94 HIS A N 1
ATOM 740 C CA . HIS A 1 94 ? 6.430 7.588 -16.441 1.00 87.00 94 HIS A CA 1
ATOM 741 C C . HIS A 1 94 ? 4.944 7.839 -16.747 1.00 87.00 94 HIS A C 1
ATOM 743 O O . HIS A 1 94 ? 4.320 7.016 -17.417 1.00 87.00 94 HIS A O 1
ATOM 749 N N . GLY A 1 95 ? 4.367 8.950 -1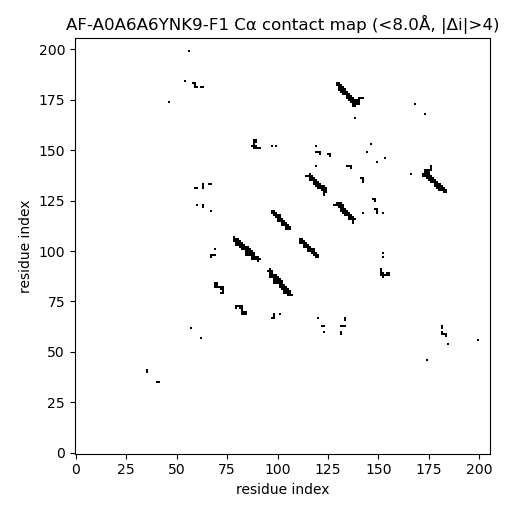6.275 1.00 90.31 95 GLY A N 1
ATOM 750 C CA . GLY A 1 95 ? 2.957 9.278 -16.494 1.00 90.31 95 GLY A CA 1
ATOM 751 C C . GLY A 1 95 ? 1.990 8.491 -15.603 1.00 90.31 95 GLY A C 1
ATOM 752 O O . GLY A 1 95 ? 0.782 8.520 -15.827 1.00 90.31 95 GLY A O 1
ATOM 753 N N . LY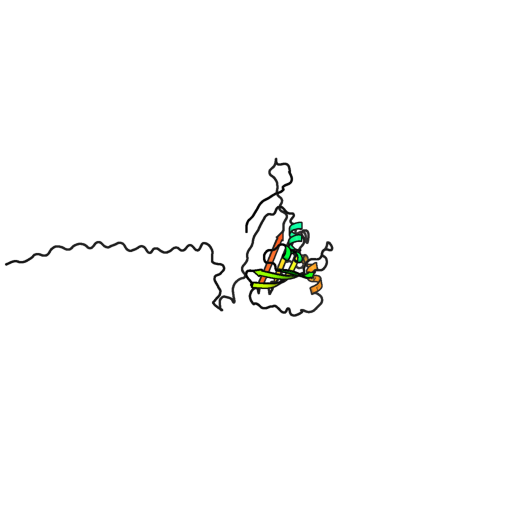S A 1 96 ? 2.481 7.751 -14.598 1.00 92.81 96 LYS A N 1
ATOM 754 C CA . LYS A 1 96 ? 1.639 6.949 -13.704 1.00 92.81 96 LYS A CA 1
ATOM 755 C C . LYS A 1 96 ? 1.304 7.724 -12.434 1.00 92.81 96 LYS A C 1
ATOM 757 O O . LYS A 1 96 ? 2.147 8.397 -11.848 1.00 92.81 96 LYS A O 1
ATOM 762 N N . ARG A 1 97 ? 0.053 7.606 -11.989 1.00 95.75 97 ARG A N 1
ATOM 763 C CA . ARG A 1 97 ? -0.418 8.148 -10.707 1.00 95.75 97 ARG A CA 1
ATOM 764 C C . ARG A 1 97 ? -0.427 7.063 -9.637 1.00 95.75 97 ARG A C 1
ATOM 766 O O . ARG A 1 97 ? -0.673 5.892 -9.926 1.00 95.75 97 ARG A O 1
ATOM 773 N N . TRP A 1 98 ? -0.217 7.483 -8.400 1.00 96.69 98 TRP A N 1
ATOM 774 C CA . TRP A 1 98 ? -0.122 6.627 -7.225 1.00 96.69 98 TRP A CA 1
ATOM 775 C C . TRP A 1 98 ? -1.110 7.086 -6.145 1.00 96.69 98 TRP A C 1
ATOM 777 O O . TRP A 1 98 ? -1.458 8.270 -6.102 1.00 96.69 98 TRP A O 1
ATOM 787 N N . PRO A 1 99 ? -1.600 6.193 -5.270 1.00 97.31 99 PRO A N 1
ATOM 788 C CA . PRO A 1 99 ? -2.437 6.603 -4.147 1.00 97.31 99 PRO A CA 1
ATOM 789 C C . PRO A 1 99 ? -1.641 7.504 -3.195 1.00 97.31 99 PRO A C 1
ATOM 791 O O . PRO A 1 99 ? -0.545 7.147 -2.779 1.00 97.31 99 PRO A O 1
ATOM 794 N N . SER A 1 100 ? -2.193 8.665 -2.845 1.00 96.88 100 SER A N 1
ATOM 795 C CA . SER A 1 100 ? -1.614 9.612 -1.878 1.00 96.88 100 SER A CA 1
ATOM 796 C C . SER A 1 100 ? -2.329 9.574 -0.533 1.00 96.88 100 SER A C 1
ATOM 798 O O . SER A 1 100 ? -1.702 9.780 0.502 1.00 96.88 100 SER A O 1
ATOM 800 N N . GLU A 1 101 ? -3.635 9.317 -0.535 1.00 96.69 101 GLU A N 1
ATOM 801 C CA . GLU A 1 101 ? -4.430 9.105 0.674 1.00 96.69 101 GLU A CA 1
ATOM 802 C C . GLU A 1 101 ? -5.442 7.993 0.427 1.00 96.69 101 GLU A C 1
ATOM 804 O O . GLU A 1 101 ? -6.019 7.899 -0.661 1.00 96.69 101 GLU A O 1
ATOM 809 N N . ALA A 1 102 ? -5.647 7.147 1.429 1.00 96.88 102 ALA A N 1
ATOM 810 C CA . ALA A 1 102 ? -6.595 6.051 1.354 1.00 96.88 102 ALA A CA 1
ATOM 811 C C . ALA A 1 102 ? -7.225 5.754 2.714 1.00 96.88 102 ALA A C 1
ATOM 813 O O . ALA A 1 102 ? -6.634 6.016 3.764 1.00 96.88 102 ALA A O 1
ATOM 814 N N . THR A 1 103 ? -8.413 5.162 2.671 1.00 96.44 103 THR A N 1
ATOM 815 C CA . THR A 1 103 ? -9.131 4.642 3.830 1.00 96.44 103 THR A CA 1
ATOM 816 C C . THR A 1 103 ? -9.239 3.127 3.717 1.00 96.44 103 THR A C 1
ATOM 818 O O . THR A 1 103 ? -9.747 2.611 2.720 1.00 96.44 103 THR A O 1
ATOM 821 N N . LEU A 1 104 ? -8.791 2.423 4.756 1.00 94.75 104 LEU A N 1
ATOM 822 C CA . LEU A 1 104 ? -8.962 0.983 4.925 1.00 94.75 104 LEU A CA 1
ATOM 823 C C . LEU A 1 104 ? -9.933 0.723 6.069 1.00 94.75 104 LEU A C 1
ATOM 825 O O . LEU A 1 104 ? -9.721 1.225 7.170 1.00 94.75 104 LEU A O 1
ATOM 829 N N . VAL A 1 105 ? -10.962 -0.088 5.842 1.00 95.31 105 VAL A N 1
ATOM 830 C CA . VAL A 1 105 ? -11.824 -0.590 6.918 1.00 95.31 105 VAL A CA 1
ATOM 831 C C . VAL A 1 105 ? -11.511 -2.057 7.142 1.00 95.31 105 VAL A C 1
ATOM 833 O O . VAL A 1 105 ? -11.671 -2.885 6.245 1.00 95.31 105 VAL A O 1
ATOM 836 N N . VAL A 1 106 ? -11.068 -2.376 8.352 1.00 92.88 106 VAL A N 1
ATOM 837 C CA . VAL A 1 106 ? -10.742 -3.732 8.790 1.00 92.88 106 VAL A CA 1
ATOM 838 C C . VAL A 1 106 ? -11.813 -4.196 9.768 1.00 92.88 106 VAL A C 1
ATOM 840 O O . VAL A 1 106 ? -12.300 -3.411 10.581 1.00 92.88 106 VAL A O 1
ATOM 843 N N . GLY A 1 107 ? -12.192 -5.471 9.719 1.00 93.19 107 GLY A N 1
ATOM 844 C CA . GLY A 1 107 ? -13.090 -6.023 10.725 1.00 93.19 107 GLY A CA 1
ATOM 845 C C . GLY A 1 107 ? -12.877 -7.498 11.022 1.00 93.19 107 GLY A C 1
ATOM 846 O O . GLY A 1 107 ? -12.679 -8.316 10.125 1.00 93.19 107 GLY A O 1
ATOM 847 N N . PHE A 1 108 ? -12.961 -7.827 12.307 1.00 91.00 108 PHE A N 1
ATOM 848 C CA . PHE A 1 108 ? -12.771 -9.164 12.854 1.00 91.00 108 PHE A CA 1
ATOM 849 C C . PHE A 1 108 ? -13.713 -9.372 14.043 1.00 91.00 108 PHE A C 1
ATOM 851 O O . PHE A 1 108 ? -13.807 -8.514 14.916 1.00 91.00 108 PHE A O 1
ATOM 858 N N . GLY A 1 109 ? -14.418 -10.506 14.089 1.00 88.25 109 GLY A N 1
ATOM 859 C CA . GLY A 1 109 ? -15.209 -10.895 15.266 1.00 88.25 109 GLY A CA 1
ATOM 860 C C . GLY A 1 109 ? -16.264 -9.873 15.717 1.00 88.25 109 GLY A C 1
ATOM 861 O O . GLY A 1 109 ? -16.458 -9.692 16.912 1.00 88.25 109 GLY A O 1
ATOM 862 N N . GLY A 1 110 ? -16.914 -9.170 14.782 1.00 87.75 110 GLY A N 1
ATOM 863 C CA . GLY A 1 110 ? -17.920 -8.139 15.086 1.00 87.75 110 GLY A CA 1
ATOM 864 C C . GLY A 1 110 ? -17.353 -6.746 15.388 1.00 87.75 110 GLY A C 1
ATOM 865 O O . GLY A 1 110 ? -18.114 -5.783 15.425 1.00 87.75 110 GLY A O 1
ATOM 866 N N . VAL A 1 111 ? -16.031 -6.609 15.524 1.00 88.00 111 VAL A N 1
ATOM 867 C CA . VAL A 1 111 ? -15.343 -5.315 15.622 1.00 88.00 111 VAL A CA 1
ATOM 868 C C . VAL A 1 111 ? -15.008 -4.813 14.221 1.00 88.00 111 VAL A C 1
ATOM 870 O O . VAL A 1 111 ? -14.631 -5.597 13.346 1.00 88.00 111 VAL A O 1
ATOM 873 N N . ARG A 1 112 ? -15.164 -3.507 13.998 1.00 91.31 112 ARG A N 1
ATOM 874 C CA . ARG A 1 112 ? -14.851 -2.824 12.739 1.00 91.31 112 ARG A CA 1
ATOM 875 C C . ARG A 1 112 ? -14.125 -1.524 13.053 1.00 91.31 112 ARG A C 1
ATOM 877 O O . ARG A 1 112 ? -14.591 -0.767 13.899 1.00 91.31 112 ARG A O 1
ATOM 884 N N . GLU A 1 113 ? -13.028 -1.260 12.360 1.00 88.25 113 GLU A N 1
ATOM 885 C CA . GLU A 1 113 ? -12.242 -0.039 12.524 1.00 88.25 113 GLU A CA 1
ATOM 886 C C . GLU A 1 113 ? -11.792 0.490 11.161 1.00 88.25 113 GLU A C 1
ATOM 888 O O . GLU A 1 113 ? -11.423 -0.278 10.270 1.00 88.25 113 GLU A O 1
ATOM 893 N N . GLY A 1 114 ? -11.874 1.809 10.987 1.00 91.06 114 GLY A N 1
ATOM 894 C CA . GLY A 1 114 ? -11.461 2.508 9.777 1.00 91.06 114 GLY A CA 1
ATOM 895 C C . GLY A 1 114 ? -10.186 3.305 10.019 1.00 91.06 114 GLY A C 1
ATOM 896 O O . GLY A 1 114 ? -10.111 4.072 10.974 1.00 91.06 114 GLY A O 1
ATOM 897 N N . PHE A 1 115 ? -9.214 3.164 9.125 1.00 90.12 115 PHE A N 1
ATOM 898 C CA . PHE A 1 115 ? -7.939 3.869 9.178 1.00 90.12 115 PHE A CA 1
ATOM 899 C C . PHE A 1 115 ? -7.760 4.713 7.929 1.00 90.12 115 PHE A C 1
ATOM 901 O O . PHE A 1 115 ? -7.837 4.195 6.815 1.00 90.12 115 PHE A O 1
ATOM 908 N N . GLN A 1 116 ? -7.488 6.002 8.116 1.00 93.38 116 GLN A N 1
ATOM 909 C CA . GLN A 1 116 ? -7.062 6.883 7.038 1.00 93.38 116 GLN A CA 1
ATOM 910 C C . GLN A 1 116 ? -5.543 7.038 7.075 1.00 93.38 116 GLN A C 1
ATOM 912 O O . GLN A 1 116 ? -4.963 7.387 8.105 1.00 93.38 116 GLN A O 1
ATOM 917 N N . SER A 1 117 ? -4.903 6.791 5.939 1.00 94.56 117 SER A N 1
ATOM 918 C CA . SER A 1 117 ? -3.451 6.815 5.807 1.00 94.56 117 SER A CA 1
ATOM 919 C C . SER A 1 117 ? -3.028 7.686 4.634 1.00 94.56 117 SER A C 1
ATOM 921 O O . SER A 1 117 ? -3.662 7.673 3.577 1.00 94.56 117 SER A O 1
ATOM 923 N N . LYS A 1 118 ? -1.906 8.391 4.794 1.00 96.31 118 LYS A N 1
ATOM 924 C CA . LYS A 1 118 ? -1.148 8.949 3.669 1.00 96.31 118 LYS A CA 1
ATOM 925 C C . LYS A 1 118 ? -0.254 7.860 3.103 1.00 96.31 118 LYS A C 1
ATOM 927 O O . LYS A 1 118 ? 0.437 7.183 3.865 1.00 96.31 118 LYS A O 1
ATOM 932 N N . VAL A 1 119 ? -0.274 7.698 1.790 1.00 97.31 119 VAL A N 1
ATOM 933 C CA . VAL A 1 119 ? 0.447 6.653 1.068 1.00 97.31 119 VAL A CA 1
ATOM 934 C C . VAL A 1 119 ? 1.499 7.306 0.177 1.00 97.31 119 VAL A C 1
ATOM 936 O O . VAL A 1 119 ? 1.249 8.321 -0.467 1.00 97.31 119 VAL A O 1
ATOM 939 N N . TYR A 1 120 ? 2.696 6.733 0.180 1.00 97.38 120 TYR A N 1
ATOM 940 C CA . TYR A 1 120 ? 3.832 7.173 -0.610 1.00 97.38 120 TYR A CA 1
ATOM 941 C C . TYR A 1 120 ? 4.382 5.990 -1.392 1.00 97.38 120 TYR A C 1
ATOM 943 O O . TYR A 1 120 ? 4.769 4.970 -0.816 1.00 97.38 120 TYR A O 1
ATOM 951 N N . CYS A 1 121 ? 4.443 6.142 -2.706 1.00 96.69 121 CYS A N 1
ATOM 952 C CA . CYS A 1 121 ? 4.941 5.148 -3.634 1.00 96.69 121 CYS A CA 1
ATOM 953 C C . CYS A 1 121 ? 6.247 5.644 -4.261 1.00 96.69 121 CYS A C 1
ATOM 955 O O . CYS A 1 121 ? 6.359 6.770 -4.734 1.00 96.69 121 CYS A O 1
ATOM 957 N N . VAL A 1 122 ? 7.254 4.781 -4.279 1.00 95.44 122 VAL A N 1
ATOM 958 C CA . VAL A 1 122 ? 8.507 4.982 -5.007 1.00 95.44 122 VAL A CA 1
ATOM 959 C C . VAL A 1 122 ? 8.650 3.797 -5.942 1.00 95.44 122 VAL A C 1
ATOM 961 O O . VAL A 1 122 ? 8.907 2.678 -5.495 1.00 95.44 122 VAL A O 1
ATOM 964 N N . ALA A 1 123 ? 8.419 4.031 -7.232 1.00 93.56 123 ALA A N 1
ATOM 965 C CA . ALA A 1 123 ? 8.479 2.981 -8.236 1.00 93.56 123 ALA A CA 1
ATOM 966 C C . ALA A 1 123 ? 9.902 2.406 -8.366 1.00 93.56 123 ALA A C 1
ATOM 968 O O . ALA A 1 123 ? 10.877 3.163 -8.288 1.00 93.56 123 ALA A O 1
ATOM 969 N N . PRO A 1 124 ? 10.055 1.089 -8.607 1.00 91.50 124 PRO A N 1
ATOM 970 C CA . PRO A 1 124 ? 11.345 0.522 -8.973 1.00 91.50 124 PRO A CA 1
ATOM 971 C C . PRO A 1 124 ? 11.934 1.266 -10.178 1.00 91.50 124 PRO A C 1
ATOM 973 O O . PRO A 1 124 ? 11.279 1.406 -11.205 1.00 91.50 124 PRO A O 1
ATOM 976 N N . GLY A 1 125 ? 13.168 1.755 -10.044 1.00 84.69 125 GLY A N 1
ATOM 977 C CA . GLY A 1 125 ? 13.835 2.563 -11.075 1.00 84.69 125 GLY A CA 1
ATOM 978 C C . GLY A 1 125 ? 13.777 4.075 -10.833 1.00 84.69 125 GLY A C 1
ATOM 979 O O . GLY A 1 125 ? 14.589 4.804 -11.403 1.00 84.69 125 GLY A O 1
ATOM 980 N N . ALA A 1 126 ? 12.924 4.551 -9.920 1.00 82.31 126 ALA A N 1
ATOM 981 C CA . ALA A 1 126 ? 12.994 5.927 -9.444 1.00 82.31 126 ALA A CA 1
ATOM 982 C C . ALA A 1 126 ? 14.326 6.180 -8.715 1.00 82.31 126 ALA A C 1
ATOM 984 O O . ALA A 1 126 ? 14.801 5.342 -7.945 1.00 82.31 126 ALA A O 1
ATOM 985 N N . GLY A 1 127 ? 14.943 7.336 -8.983 1.00 69.19 127 GLY A N 1
ATOM 986 C CA . GLY A 1 127 ? 16.105 7.828 -8.238 1.00 69.19 127 GLY A CA 1
ATOM 987 C C . GLY A 1 127 ? 17.280 6.853 -8.149 1.00 69.19 127 GLY A C 1
ATOM 988 O O . GLY A 1 127 ? 17.917 6.830 -7.109 1.00 69.19 127 GLY A O 1
ATOM 989 N N . ASN A 1 128 ? 17.528 6.048 -9.197 1.00 68.62 128 ASN A N 1
ATOM 990 C CA . ASN A 1 128 ? 18.582 5.021 -9.323 1.00 68.62 128 ASN A CA 1
ATOM 991 C C . ASN A 1 128 ? 18.526 3.827 -8.347 1.00 68.62 128 ASN A C 1
ATOM 993 O O . ASN A 1 128 ? 19.411 2.973 -8.379 1.00 68.62 128 ASN A O 1
ATOM 997 N N . THR A 1 129 ? 17.493 3.714 -7.510 1.00 69.75 129 THR A N 1
ATOM 998 C CA . THR A 1 129 ? 17.544 2.817 -6.344 1.00 69.75 129 THR A CA 1
ATOM 999 C C . THR A 1 129 ? 17.297 1.342 -6.692 1.00 69.75 129 THR A C 1
ATOM 1001 O O . THR A 1 129 ? 17.650 0.464 -5.910 1.00 69.75 129 THR A O 1
ATOM 1004 N N . GLY A 1 130 ? 16.681 1.036 -7.845 1.00 85.75 130 GLY A N 1
ATOM 1005 C CA . GLY A 1 130 ? 16.332 -0.339 -8.260 1.00 85.75 130 GLY A CA 1
ATOM 1006 C C . GLY A 1 130 ? 15.369 -1.074 -7.309 1.00 85.75 130 GLY A C 1
ATOM 1007 O O . GLY A 1 130 ? 15.123 -2.267 -7.469 1.00 85.75 130 GLY A O 1
ATOM 1008 N N . VAL A 1 131 ? 14.839 -0.366 -6.310 1.00 91.62 131 VAL A N 1
ATOM 1009 C CA . VAL A 1 131 ? 13.994 -0.868 -5.226 1.00 91.62 131 VAL A CA 1
ATOM 1010 C C . VAL A 1 131 ? 12.651 -0.153 -5.309 1.00 91.62 131 VAL A C 1
ATOM 1012 O O . VAL A 1 131 ? 12.615 1.067 -5.442 1.00 91.62 131 VAL A O 1
ATOM 1015 N N . GLY A 1 132 ? 11.558 -0.907 -5.218 1.00 95.06 132 GLY A N 1
ATOM 1016 C CA . GLY A 1 132 ? 10.213 -0.358 -5.056 1.00 95.06 132 GLY A CA 1
ATOM 1017 C C . GLY A 1 132 ? 9.878 -0.169 -3.582 1.00 95.06 132 GLY A C 1
ATOM 1018 O O . GLY A 1 132 ? 10.172 -1.052 -2.772 1.00 95.06 132 GLY A O 1
ATOM 1019 N N . ILE A 1 133 ? 9.260 0.953 -3.218 1.00 96.81 133 ILE A N 1
ATOM 1020 C CA . ILE A 1 133 ? 8.838 1.226 -1.838 1.00 96.81 133 ILE A CA 1
ATOM 1021 C C . ILE A 1 133 ? 7.385 1.688 -1.810 1.00 96.81 133 ILE A C 1
ATOM 1023 O O . ILE A 1 133 ? 7.032 2.642 -2.495 1.00 96.81 133 ILE A O 1
ATOM 1027 N N . VAL A 1 134 ? 6.561 1.049 -0.981 1.00 97.81 134 VAL A N 1
ATOM 1028 C CA . VAL A 1 134 ? 5.224 1.547 -0.627 1.00 97.81 134 VAL A CA 1
ATOM 1029 C C . VAL A 1 134 ? 5.203 1.793 0.874 1.00 97.81 134 VAL A C 1
ATOM 1031 O O . VAL A 1 134 ? 5.403 0.868 1.662 1.00 97.81 134 VAL A O 1
ATOM 1034 N N . GLU A 1 135 ? 5.007 3.042 1.277 1.00 97.69 135 GLU A N 1
ATOM 1035 C CA . GLU A 1 135 ? 4.955 3.460 2.675 1.00 97.69 135 GLU A CA 1
ATOM 1036 C C . GLU A 1 135 ? 3.603 4.096 2.991 1.00 97.69 135 GLU A C 1
ATOM 1038 O O . GLU A 1 135 ? 3.177 5.018 2.305 1.00 97.69 135 GLU A O 1
ATOM 1043 N N . ALA A 1 136 ? 2.946 3.628 4.049 1.00 96.62 136 ALA A N 1
ATOM 1044 C CA . ALA A 1 136 ? 1.710 4.208 4.559 1.00 96.62 136 ALA A CA 1
ATOM 1045 C C . ALA A 1 136 ? 1.932 4.742 5.976 1.00 96.62 136 ALA A C 1
ATOM 1047 O O . ALA A 1 136 ? 2.447 4.027 6.841 1.00 96.62 136 ALA A O 1
ATOM 1048 N N . VAL A 1 137 ? 1.527 5.989 6.218 1.00 95.12 137 VAL A N 1
ATOM 1049 C CA . VAL A 1 137 ? 1.619 6.658 7.522 1.00 95.12 137 VAL A CA 1
ATOM 1050 C C . VAL A 1 137 ? 0.251 7.153 7.973 1.00 95.12 137 VAL A C 1
ATOM 1052 O O . VAL A 1 137 ? -0.517 7.686 7.175 1.00 95.12 137 VAL A O 1
ATOM 1055 N N . SER A 1 138 ? -0.055 6.969 9.255 1.00 90.19 138 SER A N 1
ATOM 1056 C CA . SER A 1 138 ? -1.293 7.448 9.887 1.00 90.19 138 SER A CA 1
ATOM 1057 C C . SER A 1 138 ? -0.996 8.093 11.240 1.00 90.19 138 SER A C 1
ATOM 1059 O O . SER A 1 138 ? 0.054 7.838 11.846 1.00 90.19 138 SER A O 1
ATOM 1061 N N . GLY A 1 139 ? -1.924 8.926 11.708 1.00 88.19 139 GLY A N 1
ATOM 1062 C CA . GLY A 1 139 ? -1.766 9.705 12.932 1.00 88.19 139 GLY A CA 1
ATOM 1063 C C . GLY A 1 139 ? -0.563 10.649 12.863 1.00 88.19 139 GLY A C 1
ATOM 1064 O O . GLY A 1 139 ? -0.281 11.271 11.838 1.00 88.19 139 GLY A O 1
ATOM 1065 N N . LYS A 1 140 ? 0.210 10.709 13.950 1.00 87.00 140 LYS A N 1
ATOM 1066 C CA . LYS A 1 140 ? 1.369 11.605 14.109 1.00 87.00 140 LYS A CA 1
ATOM 1067 C C . LYS A 1 140 ? 2.639 11.097 13.410 1.00 87.00 140 LYS A C 1
ATOM 1069 O O . LYS A 1 140 ? 3.674 11.770 13.443 1.00 87.00 140 LYS A O 1
ATOM 1074 N N . SER A 1 141 ? 2.593 9.922 12.778 1.00 89.38 141 SER A N 1
ATOM 1075 C CA . SER A 1 141 ? 3.719 9.368 12.021 1.00 89.38 141 SER A CA 1
ATOM 1076 C C . SER A 1 141 ? 4.010 10.178 10.756 1.00 89.38 141 SER A C 1
ATOM 1078 O O . SER A 1 141 ? 3.116 10.662 10.069 1.00 89.38 141 SER A O 1
ATOM 1080 N N . ARG A 1 142 ? 5.298 10.300 10.422 1.00 91.62 142 ARG A N 1
ATOM 1081 C CA . ARG A 1 142 ? 5.779 10.990 9.218 1.00 91.62 142 ARG A CA 1
ATOM 1082 C C . ARG A 1 142 ? 6.488 10.012 8.299 1.00 91.62 142 ARG A C 1
ATOM 1084 O O . ARG A 1 142 ? 7.066 9.033 8.777 1.00 91.62 142 ARG A O 1
ATOM 1091 N N . THR A 1 143 ? 6.462 10.302 7.000 1.00 93.94 143 THR A N 1
ATOM 1092 C CA . THR A 1 143 ? 7.235 9.523 6.031 1.00 93.94 143 THR A CA 1
ATOM 1093 C C . THR A 1 143 ? 8.726 9.584 6.356 1.00 93.94 143 THR A C 1
ATOM 1095 O O . THR A 1 143 ? 9.221 10.600 6.850 1.00 93.94 143 THR A O 1
ATOM 1098 N N . ARG A 1 144 ? 9.447 8.493 6.086 1.00 92.38 144 ARG A N 1
ATOM 1099 C CA . ARG A 1 144 ? 10.921 8.472 6.132 1.00 92.38 144 ARG A CA 1
ATOM 1100 C C . ARG A 1 144 ? 11.544 8.418 4.738 1.00 92.38 144 ARG A C 1
ATOM 1102 O O . ARG A 1 144 ? 12.704 8.034 4.613 1.00 92.38 144 ARG A O 1
ATOM 1109 N N . LEU A 1 145 ? 10.767 8.712 3.699 1.00 92.94 145 LEU A N 1
ATOM 1110 C CA . LEU A 1 145 ? 11.248 8.845 2.329 1.00 92.94 145 LEU A CA 1
ATOM 1111 C C . LEU A 1 145 ? 11.738 10.275 2.090 1.00 92.94 145 LEU A C 1
ATOM 1113 O O . LEU A 1 145 ? 11.163 11.231 2.612 1.00 92.94 145 LEU A O 1
ATOM 1117 N N . GLY A 1 146 ? 12.808 10.414 1.308 1.00 91.25 146 GLY A N 1
ATOM 1118 C CA . GLY A 1 146 ? 13.305 11.720 0.888 1.00 91.25 146 GLY A CA 1
ATOM 1119 C C . GLY A 1 146 ? 12.348 12.376 -0.107 1.00 91.25 146 GLY A C 1
ATOM 1120 O O . GLY A 1 146 ? 11.764 11.706 -0.963 1.00 91.25 146 GLY A O 1
ATOM 1121 N N . ALA A 1 147 ? 12.169 13.694 0.014 1.00 90.75 147 ALA A N 1
ATOM 1122 C CA . ALA A 1 147 ? 11.221 14.469 -0.788 1.00 90.75 147 ALA A CA 1
ATOM 1123 C C . ALA A 1 147 ? 11.481 14.351 -2.300 1.00 90.75 147 ALA A C 1
ATOM 1125 O O . ALA A 1 147 ? 10.557 14.441 -3.105 1.00 90.75 147 ALA A O 1
ATOM 1126 N N . GLU A 1 148 ? 12.731 14.118 -2.692 1.00 89.56 148 GLU A N 1
ATOM 1127 C CA . GLU A 1 148 ? 13.167 13.923 -4.068 1.00 89.56 148 GLU A CA 1
ATOM 1128 C C . GLU A 1 148 ? 12.572 12.675 -4.727 1.00 89.56 148 GLU A C 1
ATOM 1130 O O . GLU A 1 148 ? 12.260 12.722 -5.919 1.00 89.56 148 GLU A O 1
ATOM 1135 N N . LEU A 1 149 ? 12.373 11.600 -3.957 1.00 90.38 149 LEU A N 1
ATOM 1136 C CA . LEU A 1 149 ? 11.791 10.342 -4.435 1.00 90.38 149 LEU A CA 1
ATOM 1137 C C . LEU A 1 149 ? 10.265 10.423 -4.543 1.00 90.38 149 LEU A C 1
ATOM 1139 O O . LEU A 1 149 ? 9.667 9.758 -5.384 1.00 90.38 149 LEU A O 1
ATOM 1143 N N . ILE A 1 150 ? 9.641 11.269 -3.720 1.00 92.56 150 ILE A N 1
ATOM 1144 C CA . ILE A 1 150 ? 8.181 11.388 -3.603 1.00 92.56 150 ILE A CA 1
ATOM 1145 C C . ILE A 1 150 ? 7.637 12.719 -4.137 1.00 92.56 150 ILE A C 1
ATOM 1147 O O . ILE A 1 150 ? 6.525 13.104 -3.788 1.00 92.56 150 ILE A O 1
ATOM 1151 N N . ARG A 1 151 ? 8.376 13.441 -4.994 1.00 91.56 151 ARG A N 1
ATOM 1152 C CA . ARG A 1 151 ? 7.951 14.761 -5.516 1.00 91.56 151 ARG A CA 1
ATOM 1153 C C . ARG A 1 151 ? 6.534 14.758 -6.096 1.00 91.56 151 ARG A C 1
ATOM 1155 O O . ARG A 1 151 ? 5.779 15.699 -5.869 1.00 91.56 151 ARG A O 1
ATOM 1162 N N . HIS A 1 152 ? 6.157 13.680 -6.780 1.00 91.56 152 HIS A N 1
ATOM 1163 C CA . HIS A 1 152 ? 4.829 13.504 -7.370 1.00 91.56 152 HIS A CA 1
ATOM 1164 C C . HIS A 1 152 ? 3.699 13.419 -6.321 1.00 91.56 152 HIS A C 1
ATOM 1166 O O . HIS A 1 152 ? 2.562 13.786 -6.612 1.00 91.56 152 HIS A O 1
ATOM 1172 N N . HIS A 1 153 ? 3.992 13.022 -5.078 1.00 91.88 153 HIS A N 1
ATOM 1173 C CA . HIS A 1 153 ? 3.046 13.084 -3.955 1.00 91.88 153 HIS A CA 1
ATOM 1174 C C . HIS A 1 153 ? 2.969 14.469 -3.300 1.00 91.88 153 HIS A C 1
ATOM 1176 O O . HIS A 1 153 ? 1.979 14.783 -2.641 1.00 91.88 153 HIS A O 1
ATOM 1182 N N . LEU A 1 154 ? 3.999 15.303 -3.462 1.00 88.25 154 LEU A N 1
ATOM 1183 C CA . LEU A 1 154 ? 4.105 16.597 -2.782 1.00 88.25 154 LEU A CA 1
ATOM 1184 C C . LEU A 1 154 ? 3.500 17.759 -3.575 1.00 88.25 154 LEU A C 1
ATOM 1186 O O . LEU A 1 154 ? 3.206 18.786 -2.971 1.00 88.25 154 LEU A O 1
ATOM 1190 N N . TRP A 1 155 ? 3.279 17.591 -4.883 1.00 71.69 155 TRP A N 1
ATOM 1191 C CA . TRP A 1 155 ? 2.791 18.636 -5.798 1.00 71.69 155 TRP A CA 1
ATOM 1192 C C . TRP A 1 155 ? 1.603 19.439 -5.249 1.00 71.69 155 TRP A C 1
ATOM 1194 O O . TRP A 1 155 ? 1.606 20.665 -5.259 1.00 71.69 155 TRP A O 1
ATOM 1204 N N . ASP A 1 156 ? 0.613 18.745 -4.696 1.00 58.19 156 ASP A N 1
ATOM 1205 C CA . ASP A 1 156 ? -0.637 19.355 -4.236 1.00 58.19 156 ASP A CA 1
ATOM 1206 C C . ASP A 1 156 ? -0.539 19.939 -2.810 1.00 58.19 156 ASP A C 1
ATOM 1208 O O . ASP A 1 156 ? -1.483 20.533 -2.303 1.00 58.19 156 ASP A O 1
ATOM 1212 N N . SER A 1 157 ? 0.604 19.768 -2.134 1.00 55.91 157 SER A N 1
ATOM 1213 C CA . SER A 1 157 ? 0.837 20.287 -0.773 1.00 55.91 157 SER A CA 1
ATOM 1214 C C . SER A 1 157 ? 1.258 21.760 -0.768 1.00 55.91 157 SER A C 1
ATOM 1216 O O . SER A 1 157 ? 1.269 22.393 0.284 1.00 55.91 157 SER A O 1
ATOM 1218 N N . THR A 1 158 ? 1.646 22.307 -1.925 1.00 51.34 158 THR A N 1
ATOM 1219 C CA . THR A 1 158 ? 2.145 23.686 -2.054 1.00 51.34 158 THR A CA 1
ATOM 1220 C C . THR A 1 158 ? 1.012 24.707 -2.222 1.00 51.34 158 THR A C 1
ATOM 1222 O O . THR A 1 158 ? 1.224 25.899 -2.017 1.00 51.34 158 THR A O 1
ATOM 1225 N N . SER A 1 159 ? -0.213 24.262 -2.516 1.00 46.88 159 SER A N 1
ATOM 1226 C CA . SER A 1 159 ? -1.390 25.122 -2.660 1.00 46.88 159 SER A CA 1
ATOM 1227 C C . SER A 1 159 ? -2.563 24.600 -1.830 1.00 46.88 159 SER A C 1
ATOM 1229 O O . SER A 1 159 ? -3.089 23.536 -2.129 1.00 46.88 159 SER A O 1
ATOM 1231 N N . LYS A 1 160 ? -3.018 25.415 -0.869 1.00 40.94 160 LYS A N 1
ATOM 1232 C CA . LYS A 1 160 ? -4.163 25.238 0.053 1.00 40.94 160 LYS A CA 1
ATOM 1233 C C . LYS A 1 160 ? -3.864 24.539 1.383 1.00 40.94 160 LYS A C 1
ATOM 1235 O O . LYS A 1 160 ? -3.782 23.322 1.487 1.00 40.94 160 LYS A O 1
ATOM 1240 N N . THR A 1 161 ? -3.797 25.394 2.406 1.00 36.38 161 THR A N 1
ATOM 1241 C CA . THR A 1 161 ? -4.644 25.353 3.607 1.00 36.38 161 THR A CA 1
ATOM 1242 C C . THR A 1 161 ? -5.020 23.959 4.081 1.00 36.38 161 THR A C 1
ATOM 1244 O O . THR A 1 161 ? -5.922 23.340 3.528 1.00 36.38 161 THR A O 1
ATOM 1247 N N . THR A 1 162 ? -4.368 23.537 5.163 1.00 37.84 162 THR A N 1
ATOM 1248 C CA . THR A 1 162 ? -4.816 22.493 6.087 1.00 37.84 162 THR A CA 1
ATOM 1249 C C . THR A 1 162 ? -6.335 22.528 6.274 1.00 37.84 162 THR A C 1
ATOM 1251 O O . THR A 1 162 ? -6.828 23.426 6.961 1.00 37.84 162 THR A O 1
ATOM 1254 N N . PRO A 1 163 ? -7.091 21.562 5.728 1.00 39.50 163 PRO A N 1
ATOM 1255 C CA . PRO A 1 163 ? -8.322 21.157 6.364 1.00 39.50 163 PRO A CA 1
ATOM 1256 C C . PRO A 1 163 ? -7.888 20.391 7.611 1.00 39.50 163 PRO A C 1
ATOM 1258 O O . PRO A 1 163 ? -7.146 19.410 7.533 1.00 39.50 163 PRO A O 1
ATOM 1261 N N . GLU A 1 164 ? -8.286 20.914 8.759 1.00 40.59 164 GLU A N 1
ATOM 1262 C CA . GLU A 1 164 ? -8.269 20.217 10.031 1.00 40.59 164 GLU A CA 1
ATOM 1263 C C . GLU A 1 164 ? -8.890 18.832 9.810 1.00 40.59 164 GLU A C 1
ATOM 1265 O O . GLU A 1 164 ? -10.074 18.690 9.502 1.00 40.59 164 GLU A O 1
ATOM 1270 N N . VAL A 1 165 ? -8.034 17.810 9.825 1.00 47.19 165 VAL A N 1
ATOM 1271 C CA . VA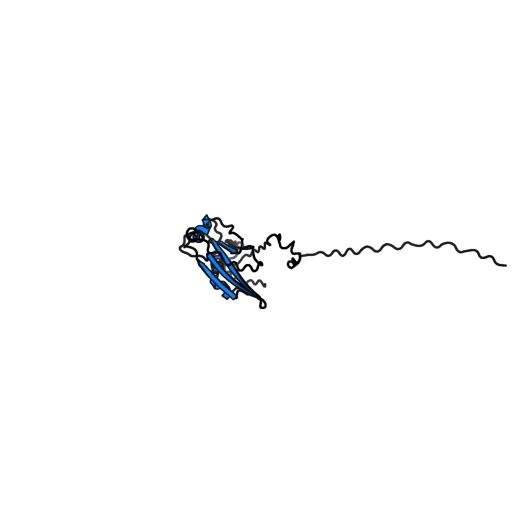L A 1 165 ? -8.465 16.420 9.763 1.00 47.19 165 VAL A CA 1
ATOM 1272 C C . VAL A 1 165 ? -9.310 16.223 11.010 1.00 47.19 165 VAL A C 1
ATOM 1274 O O . VAL A 1 165 ? -8.805 16.396 12.118 1.00 47.19 165 VAL A O 1
ATOM 1277 N N . VAL A 1 166 ? -10.585 15.871 10.836 1.00 45.91 166 VAL A N 1
ATOM 1278 C CA . VAL A 1 166 ? -11.359 15.245 11.909 1.00 45.91 166 VAL A CA 1
ATOM 1279 C C . VAL A 1 166 ? -10.720 13.877 12.114 1.00 45.91 166 VAL A C 1
ATOM 1281 O O . VAL A 1 166 ? -11.110 12.873 11.523 1.00 45.91 166 VAL A O 1
ATOM 1284 N N . GLU A 1 167 ? -9.625 13.891 12.865 1.00 52.91 167 GLU A N 1
ATOM 1285 C CA . GLU A 1 167 ? -8.940 12.723 13.372 1.00 52.91 167 GLU A CA 1
ATOM 1286 C C . GLU A 1 167 ? -9.985 12.053 14.262 1.00 52.91 167 GLU A C 1
ATOM 1288 O O . GLU A 1 167 ? -10.394 12.604 15.285 1.00 52.91 167 GLU A O 1
ATOM 1293 N N . GLY A 1 168 ? -10.513 10.912 13.820 1.00 48.44 168 GLY A N 1
ATOM 1294 C CA . GLY A 1 168 ? -11.257 10.033 14.706 1.00 48.44 168 GLY A CA 1
ATOM 1295 C C . GLY A 1 168 ? -10.282 9.573 15.780 1.00 48.44 168 GLY A C 1
ATOM 1296 O O . GLY A 1 168 ? -9.611 8.561 15.601 1.00 48.44 168 GLY A O 1
ATOM 1297 N N . ASP A 1 169 ? -10.141 10.365 16.842 1.00 53.12 169 ASP A N 1
ATOM 1298 C CA . ASP A 1 169 ? -9.246 10.120 17.965 1.00 53.12 169 ASP A CA 1
ATOM 1299 C C . ASP A 1 169 ? -9.826 8.983 18.811 1.00 53.12 169 ASP A C 1
ATOM 1301 O O . ASP A 1 169 ? -10.330 9.168 19.915 1.00 53.12 169 ASP A O 1
ATOM 1305 N N . SER A 1 170 ? -9.802 7.765 18.264 1.00 57.41 170 SER A N 1
ATOM 1306 C CA . SER A 1 170 ? -10.079 6.548 19.027 1.00 57.41 170 SER A CA 1
ATOM 1307 C C . SER A 1 170 ? -8.952 6.251 20.025 1.00 57.41 170 SER A C 1
ATOM 1309 O O . SER A 1 170 ? -9.043 5.287 20.784 1.00 57.41 170 SER A O 1
ATOM 1311 N N . GLY A 1 171 ? -7.867 7.043 20.013 1.00 62.97 171 GLY A N 1
ATOM 1312 C CA . GLY A 1 171 ? -6.687 6.897 20.862 1.00 62.97 171 GLY A CA 1
ATOM 1313 C C . GLY A 1 171 ? -5.873 5.620 20.616 1.00 62.97 171 GLY A C 1
ATOM 1314 O O . GLY A 1 171 ? -4.819 5.453 21.230 1.00 62.97 171 GLY A O 1
ATOM 1315 N N . LEU A 1 172 ? -6.322 4.716 19.733 1.00 70.56 172 LEU A N 1
ATOM 1316 C CA . LEU A 1 172 ? -5.761 3.370 19.608 1.00 70.56 172 LEU A CA 1
ATOM 1317 C C . LEU A 1 172 ? -4.462 3.344 18.788 1.00 70.56 172 LEU A C 1
ATOM 1319 O O . LEU A 1 172 ? -3.474 2.763 19.232 1.00 70.56 172 LEU A O 1
ATOM 1323 N N . LEU A 1 173 ? -4.428 3.998 17.619 1.00 72.00 173 LEU A N 1
ATOM 1324 C CA . LEU A 1 173 ? -3.280 3.984 16.697 1.00 72.00 173 LEU A CA 1
ATOM 1325 C C . LEU A 1 173 ? -2.776 5.396 16.367 1.00 72.00 173 LEU A C 1
ATOM 1327 O O . LEU A 1 173 ? -2.768 5.831 15.218 1.00 72.00 173 LEU A O 1
ATOM 1331 N N . THR A 1 174 ? -2.287 6.105 17.386 1.00 82.50 174 THR A N 1
ATOM 1332 C CA . THR A 1 174 ? -1.740 7.470 17.229 1.00 82.50 174 THR A CA 1
ATOM 1333 C C . THR A 1 174 ? -0.492 7.546 16.343 1.00 82.50 174 THR A C 1
ATOM 1335 O O . THR A 1 174 ? -0.169 8.613 15.823 1.00 82.50 174 THR A O 1
ATOM 1338 N N . HIS A 1 175 ? 0.234 6.435 16.191 1.00 87.56 175 HIS A N 1
ATOM 1339 C CA . HIS A 1 175 ? 1.431 6.327 15.361 1.00 87.56 175 HIS A CA 1
ATOM 1340 C C . HIS A 1 175 ? 1.405 4.999 14.614 1.00 87.56 175 HIS A C 1
ATOM 1342 O O . HIS A 1 175 ? 1.636 3.943 15.206 1.00 87.56 175 HIS A O 1
ATOM 1348 N N . LEU A 1 176 ? 1.166 5.051 13.308 1.00 90.00 176 LEU A N 1
ATOM 1349 C CA . LEU A 1 176 ? 1.236 3.880 12.447 1.00 90.00 176 LEU A CA 1
ATOM 1350 C C . LEU A 1 176 ? 2.094 4.202 11.229 1.00 90.00 176 LEU A C 1
ATOM 1352 O O . LEU A 1 176 ? 1.810 5.138 10.485 1.00 90.00 176 LEU A O 1
ATOM 1356 N N . LEU A 1 177 ? 3.145 3.407 11.026 1.00 94.25 177 LEU A N 1
ATOM 1357 C CA . LEU A 1 177 ? 3.963 3.432 9.820 1.00 94.25 177 LEU A CA 1
ATOM 1358 C C . LEU A 1 177 ? 4.144 2.004 9.330 1.00 94.25 177 LEU A C 1
ATOM 1360 O O . LEU A 1 177 ? 4.703 1.162 10.033 1.00 94.25 177 LEU A O 1
ATOM 1364 N N . THR A 1 178 ? 3.708 1.758 8.105 1.00 95.50 178 THR A N 1
ATOM 1365 C CA . THR A 1 178 ? 3.929 0.499 7.400 1.00 95.50 178 THR A CA 1
ATOM 1366 C C . THR A 1 178 ? 4.796 0.765 6.183 1.00 95.50 178 THR A C 1
ATOM 1368 O O . THR A 1 178 ? 4.676 1.806 5.540 1.00 95.50 178 THR A O 1
ATOM 1371 N N . ARG A 1 179 ? 5.715 -0.154 5.887 1.00 97.38 179 ARG A N 1
ATOM 1372 C CA . ARG A 1 179 ? 6.622 -0.025 4.749 1.00 97.38 179 ARG A CA 1
ATOM 1373 C C . ARG A 1 179 ? 6.854 -1.376 4.100 1.00 97.38 179 ARG A C 1
ATOM 1375 O O . ARG A 1 179 ? 7.340 -2.302 4.746 1.00 97.38 179 ARG A O 1
ATOM 1382 N N . TRP A 1 180 ? 6.590 -1.427 2.805 1.00 97.75 180 TRP A N 1
ATOM 1383 C CA . TRP A 1 180 ? 6.980 -2.506 1.915 1.00 97.75 180 TRP A CA 1
ATOM 1384 C C . TRP A 1 180 ? 8.205 -2.081 1.122 1.00 97.75 180 TRP A C 1
ATOM 1386 O O . TRP A 1 180 ? 8.210 -1.009 0.523 1.00 97.75 180 TRP A O 1
ATOM 1396 N N . THR A 1 181 ? 9.227 -2.933 1.103 1.00 96.75 181 THR A N 1
ATOM 1397 C CA . THR A 1 181 ? 10.453 -2.715 0.330 1.00 96.75 181 THR A CA 1
ATOM 1398 C C . THR A 1 181 ? 10.661 -3.909 -0.588 1.00 96.75 181 THR A C 1
ATOM 1400 O O . THR A 1 181 ? 10.843 -5.034 -0.119 1.00 96.75 181 THR A O 1
ATOM 1403 N N . LEU A 1 182 ? 10.642 -3.671 -1.894 1.00 96.44 182 LEU A N 1
ATOM 1404 C CA . LEU A 1 182 ? 10.684 -4.697 -2.927 1.00 96.44 182 LEU A CA 1
ATOM 1405 C C . LEU A 1 182 ? 11.972 -4.568 -3.722 1.00 96.44 182 LEU A C 1
ATOM 1407 O O . LEU A 1 182 ? 12.238 -3.532 -4.324 1.00 96.44 182 LEU A O 1
ATOM 1411 N N . ARG A 1 183 ? 12.768 -5.632 -3.741 1.00 94.50 183 ARG A N 1
ATOM 1412 C CA . ARG A 1 183 ? 14.036 -5.674 -4.469 1.00 94.50 183 ARG A CA 1
ATOM 1413 C C . ARG A 1 183 ? 14.103 -6.910 -5.362 1.00 94.50 183 ARG A C 1
ATOM 1415 O O . ARG A 1 183 ? 13.568 -7.949 -4.967 1.00 94.50 183 ARG A O 1
ATOM 1422 N N . PRO A 1 184 ? 14.776 -6.832 -6.520 1.00 92.19 184 PRO A N 1
ATOM 1423 C CA . PRO A 1 184 ? 15.052 -8.006 -7.333 1.00 92.19 184 PRO A CA 1
ATOM 1424 C C . PRO A 1 184 ? 15.793 -9.074 -6.519 1.00 92.19 184 PRO A C 1
ATOM 1426 O O . PRO A 1 184 ? 16.753 -8.769 -5.809 1.00 92.19 184 PRO A O 1
ATOM 1429 N N . PHE A 1 185 ? 15.373 -10.331 -6.651 1.00 88.06 185 PHE A N 1
ATOM 1430 C CA . PHE A 1 185 ? 16.129 -11.475 -6.152 1.00 88.06 185 PHE A CA 1
ATOM 1431 C C . PHE A 1 185 ? 16.710 -12.239 -7.340 1.00 88.06 185 PHE A C 1
ATOM 1433 O O . PHE A 1 185 ? 15.985 -12.876 -8.101 1.00 88.06 185 PHE A O 1
ATOM 1440 N N . MET A 1 186 ? 18.028 -12.155 -7.509 1.00 80.38 186 MET A N 1
ATOM 1441 C CA . MET A 1 186 ? 18.729 -12.868 -8.572 1.00 80.38 186 MET A CA 1
ATOM 1442 C C . MET A 1 186 ? 18.962 -14.312 -8.134 1.00 80.38 186 MET A C 1
ATOM 1444 O O . MET A 1 186 ? 19.938 -14.620 -7.449 1.00 80.38 186 MET A O 1
ATOM 1448 N N . PHE A 1 187 ? 18.057 -15.210 -8.521 1.00 75.19 187 PHE A N 1
ATOM 1449 C CA . PHE A 1 187 ? 18.288 -16.639 -8.360 1.00 75.19 187 PHE A CA 1
ATOM 1450 C C . PHE A 1 187 ? 19.302 -17.104 -9.410 1.00 75.19 187 PHE A C 1
ATOM 1452 O O . PHE A 1 187 ? 19.008 -17.111 -10.604 1.00 75.19 187 PHE A O 1
ATOM 1459 N N . LYS A 1 188 ? 20.501 -17.499 -8.974 1.00 71.38 188 LYS A N 1
ATOM 1460 C CA . LYS A 1 188 ? 21.456 -18.201 -9.835 1.00 71.38 188 LYS A CA 1
ATOM 1461 C C . LYS A 1 188 ? 21.166 -19.701 -9.721 1.00 71.38 188 LYS A C 1
ATOM 1463 O O . LYS A 1 188 ? 21.467 -20.270 -8.669 1.00 71.38 188 LYS A O 1
ATOM 1468 N N . PRO A 1 189 ? 20.565 -20.352 -10.736 1.00 66.94 189 PRO A N 1
ATOM 1469 C CA . PRO A 1 189 ? 20.374 -21.792 -10.677 1.00 66.94 189 PRO A CA 1
ATOM 1470 C C . PRO A 1 189 ? 21.742 -22.488 -10.588 1.00 66.94 189 PRO A C 1
ATOM 1472 O O . PRO A 1 189 ? 22.726 -21.977 -11.138 1.00 66.94 189 PRO A O 1
ATOM 1475 N N . PRO A 1 190 ? 21.831 -23.644 -9.907 1.00 71.56 190 PRO A N 1
ATOM 1476 C CA . PRO A 1 190 ? 23.040 -24.454 -9.915 1.00 71.56 190 PRO A CA 1
ATOM 1477 C C . PRO A 1 190 ? 23.476 -24.745 -11.360 1.00 71.56 190 PRO A C 1
ATOM 1479 O O . PRO A 1 190 ? 22.614 -25.033 -12.201 1.00 71.56 190 PRO A O 1
ATOM 1482 N N . PRO A 1 191 ? 24.782 -24.679 -11.673 1.00 65.12 191 PRO A N 1
ATOM 1483 C CA . PRO A 1 191 ? 25.267 -24.993 -13.011 1.00 65.12 191 PRO A CA 1
ATOM 1484 C C . PRO A 1 191 ? 24.856 -26.428 -13.379 1.00 65.12 191 PRO A C 1
ATOM 1486 O O . PRO A 1 191 ? 25.121 -27.360 -12.624 1.00 65.12 191 PRO A O 1
ATOM 1489 N N . GLY A 1 192 ? 24.169 -26.594 -14.514 1.00 64.38 192 GLY A N 1
ATOM 1490 C CA . GLY A 1 192 ? 23.745 -27.902 -15.035 1.00 64.38 192 GLY A CA 1
ATOM 1491 C C . GLY A 1 192 ? 22.235 -28.173 -15.068 1.00 64.38 192 GLY A C 1
ATOM 1492 O O . GLY A 1 192 ? 21.833 -29.204 -15.599 1.00 64.38 192 GLY A O 1
ATOM 1493 N N . LYS A 1 193 ? 21.375 -27.270 -14.570 1.00 54.84 193 LYS A N 1
ATOM 1494 C CA . LYS A 1 193 ? 19.914 -27.360 -14.772 1.00 54.84 193 LYS A CA 1
ATOM 1495 C C . LYS A 1 193 ? 19.438 -26.314 -15.784 1.00 54.84 193 LYS A C 1
ATOM 1497 O O . LYS A 1 193 ? 19.479 -25.117 -15.518 1.00 54.84 193 LYS A O 1
ATOM 1502 N N . VAL A 1 194 ? 19.000 -26.789 -16.951 1.00 51.69 194 VAL A N 1
ATOM 1503 C CA . VAL A 1 194 ? 18.360 -25.996 -18.017 1.00 51.69 194 VAL A CA 1
ATOM 1504 C C . VAL A 1 194 ? 17.096 -25.321 -17.454 1.00 51.69 194 VAL A C 1
ATOM 1506 O O . VAL A 1 194 ? 16.394 -25.960 -16.664 1.00 51.69 194 VAL A O 1
ATOM 1509 N N . PRO A 1 195 ? 16.772 -24.064 -17.819 1.00 47.75 195 PRO A N 1
ATOM 1510 C CA . PRO A 1 195 ? 15.598 -23.361 -17.306 1.00 47.75 195 PRO A CA 1
ATOM 1511 C C . PRO A 1 195 ? 14.304 -23.929 -17.912 1.00 47.75 195 PRO A C 1
ATOM 1513 O O . PRO A 1 195 ? 13.691 -23.352 -18.805 1.00 47.75 195 PRO A O 1
ATOM 1516 N N . GLY A 1 196 ? 13.867 -25.079 -17.407 1.00 44.56 196 GLY A N 1
ATOM 1517 C CA . GLY A 1 196 ? 12.494 -25.535 -17.547 1.00 44.56 196 GLY A CA 1
ATOM 1518 C C . GLY A 1 196 ? 11.616 -24.726 -16.601 1.00 44.56 196 GLY A C 1
ATOM 1519 O O . GLY A 1 196 ? 11.697 -24.913 -15.391 1.00 44.56 196 GLY A O 1
ATOM 1520 N N . ARG A 1 197 ? 10.842 -23.793 -17.169 1.00 46.88 197 ARG A N 1
ATOM 1521 C CA . ARG A 1 197 ? 9.625 -23.152 -16.633 1.00 46.88 197 ARG A CA 1
ATOM 1522 C C . ARG A 1 197 ? 9.326 -23.517 -15.166 1.00 46.88 197 ARG A C 1
ATOM 1524 O O . ARG A 1 197 ? 8.638 -24.497 -14.893 1.00 46.88 197 ARG A O 1
ATOM 1531 N N . LEU A 1 198 ? 9.847 -22.725 -14.226 1.00 45.03 198 LEU A N 1
ATOM 1532 C CA . LEU A 1 198 ? 9.579 -22.886 -12.794 1.00 45.03 198 LEU A CA 1
ATOM 1533 C C . LEU A 1 198 ? 8.131 -22.467 -12.486 1.00 45.03 198 LEU A C 1
ATOM 1535 O O . LEU A 1 198 ? 7.872 -21.353 -12.042 1.00 45.03 198 LEU A O 1
ATOM 1539 N N . LEU A 1 199 ? 7.183 -23.378 -12.708 1.00 43.12 199 LEU A N 1
ATOM 1540 C CA . LEU A 1 199 ? 5.924 -23.421 -11.964 1.00 43.12 199 LEU A CA 1
ATOM 1541 C C . LEU A 1 199 ? 6.268 -23.856 -10.532 1.00 43.12 199 LEU A C 1
ATOM 1543 O O . LEU A 1 199 ? 6.227 -25.034 -10.187 1.00 43.12 199 LEU A O 1
ATOM 1547 N N . GLY A 1 200 ? 6.723 -22.902 -9.721 1.00 38.31 200 GLY A N 1
ATOM 1548 C CA . GLY A 1 200 ? 7.069 -23.118 -8.321 1.00 38.31 200 GLY A CA 1
ATOM 1549 C C . GLY A 1 200 ? 5.825 -23.092 -7.442 1.00 38.31 200 GLY A C 1
ATOM 1550 O O . GLY A 1 200 ? 5.487 -22.055 -6.884 1.00 38.31 200 GLY A O 1
ATOM 1551 N N . VAL A 1 201 ? 5.160 -24.238 -7.321 1.00 41.78 201 VAL A N 1
ATOM 1552 C CA . VAL A 1 201 ? 4.195 -24.520 -6.253 1.00 41.78 201 VAL A CA 1
ATOM 1553 C C . VAL A 1 201 ? 4.967 -24.591 -4.938 1.00 41.78 201 VAL A C 1
ATOM 1555 O O . VAL A 1 201 ? 5.723 -25.537 -4.776 1.00 41.78 201 VAL A O 1
ATOM 1558 N N . PHE A 1 202 ? 4.782 -23.657 -4.001 1.00 38.62 202 PHE A N 1
ATOM 1559 C CA . PHE A 1 202 ? 5.090 -23.902 -2.586 1.00 38.62 202 PHE A CA 1
ATOM 1560 C C . P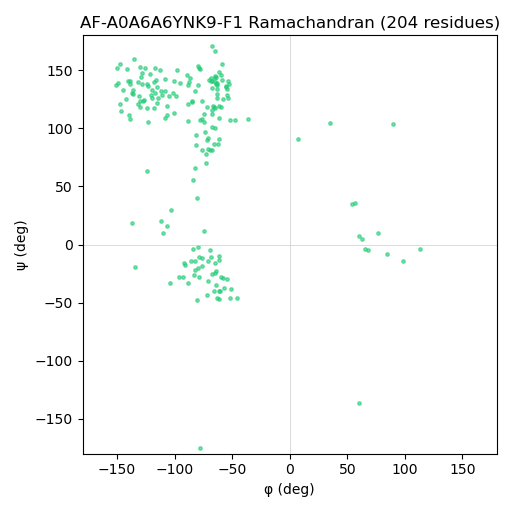HE A 1 202 ? 4.135 -23.134 -1.670 1.00 38.62 202 PHE A C 1
ATOM 1562 O O . PHE A 1 202 ? 4.021 -21.911 -1.725 1.00 38.62 202 PHE A O 1
ATOM 1569 N N . TRP A 1 203 ? 3.449 -23.926 -0.848 1.00 27.31 203 TRP A N 1
ATOM 1570 C CA . TRP A 1 203 ? 2.568 -23.543 0.243 1.00 27.31 203 TRP A CA 1
ATOM 1571 C C . TRP A 1 203 ? 3.335 -22.826 1.360 1.00 27.31 203 TRP A C 1
ATOM 1573 O O . TRP A 1 203 ? 4.456 -23.212 1.692 1.00 27.31 203 TRP A O 1
ATOM 1583 N N . ALA A 1 204 ? 2.688 -21.853 1.996 1.00 29.30 204 ALA A N 1
ATOM 1584 C CA . ALA A 1 204 ? 2.923 -21.535 3.397 1.00 29.30 204 ALA A CA 1
ATOM 1585 C C . ALA A 1 204 ? 1.565 -21.226 4.037 1.00 29.30 204 ALA A C 1
ATOM 1587 O O . ALA A 1 204 ? 0.907 -20.253 3.668 1.00 29.30 204 ALA A O 1
ATOM 1588 N N . GLU A 1 205 ? 1.147 -22.121 4.931 1.00 24.28 205 GLU A N 1
ATOM 1589 C CA . GLU A 1 205 ? 0.063 -21.915 5.890 1.00 24.28 205 GLU A CA 1
ATOM 1590 C C . GLU A 1 205 ? 0.369 -20.714 6.804 1.00 24.28 205 GLU A C 1
ATOM 1592 O O . GLU A 1 205 ? 1.530 -20.325 6.969 1.00 24.28 205 GLU A O 1
ATOM 1597 N N . PHE A 1 206 ? -0.711 -20.127 7.327 1.00 38.44 206 PHE A N 1
ATOM 1598 C CA . PHE A 1 206 ? -0.767 -18.889 8.109 1.00 38.44 206 PHE A CA 1
ATOM 1599 C C . PHE A 1 206 ? 0.063 -18.912 9.399 1.00 38.44 206 PHE A C 1
ATOM 1601 O O . PHE A 1 206 ? 0.033 -19.939 10.113 1.00 38.44 206 PHE A O 1
#

Radius of gyration: 31.03 Å; Cα contacts (8 Å, |Δi|>4): 239; chains: 1; bounding box: 43×77×116 Å

InterPro domains:
  IPR005031 Coenzyme Q-binding protein COQ10, START domain [PF03364] (58-126)
  IPR023393 START-like domain superfamily [G3DSA:3.30.530.20] (49-198)
  IPR044996 Coenzyme Q-binding protein COQ10-like [PTHR12901] (19-184)

Organism: NCBI:txid574789